Protein AF-A0A1F4CN15-F1 (afdb_monomer_lite)

Secondary structure (DSSP, 8-state):
-PPPP------GGGS-PPPHHHHHHHHHHHHHHHHHHHHHTTT------HHHHHS-S-S-THHHHHGGGS-HHHHHHHHHHHHHHHHHHHHHHHHHHHHHHHHHHHHHHHHHHHHHTT-HHHHHHHHHHHHHHHHHHHHHHHHHHHHHT-SS-S-HHHHHHHHHHHHHHHHH-BSB-HHHHTT-S-TTT--HHHHB----TTS---B--HHHHHHHHHTTSTTHHHHHHHHHHHHSTTHHHHHHSBPPPEEEE-TT--EEEE--B-SS--SS---HHHHHHHHHHHHHHHTHHHHHHHHHHTHHHHHHHHHHHHHHH-HHHHTTS-TTSBPTTSSSSBGGGTTTSPP---

Radius of gyration: 26.36 Å; chains: 1; bounding box: 84×47×79 Å

Sequence (350 aa):
MAPKSTNTSIRMGELATISCPAIAEIVDRLVADATREIDRDATWSHVSYAQAYLDPVTMRVRDYRNAKMLPRETQEWLALHALHQMGNTTTEFDQALAFALARVVEVGEGCSSEFRAGRPLSGVTLLRATVEHASVLVHLCRKLSAHLAITKPANSVAYVTKIEEILAVAVFGTRFNWPQNINSDDLATLERKEREYTKDENGLNLRAQVMDAIDSADAECPGFRAAYEILCEFAHPNIGATWLVNDVPVQHVDSMGIQWIARRLRSQSPDVAVPHAFGAAVRVVDSCLLRFRDWVEQYRGYRPRVLQAVQFAVRTTGRSALALLNPYDPCPCGSGAKAKFCCRAPKIEH

pLDDT: mean 79.19, std 17.28, range [33.72, 96.94]

Foldseek 3Di:
DDDDPDPPPPPPVPQDFDALLNLLVLLVVLLVLLVVVLVVPVVPPDPPPVVVPLVDPPLDCVCLVVVVPPPPVVNLVSLLVLLLVLLCLLVLLVVLSNQLSVQLNVLSVQLSVCSVVQNVLSNLLSLLSSLLSLLLLLLLLVQLVVLLVPPDDPALSVSSVSSVLSSLLSRVQDQFPCSQPVPPPDPPPDDPVNGGDDADPSHRPNHHDSVSSQVSLCVVQPCSVVLSVLSVCCNDPHVLVVQQQWDDWDWDQDPVRDIDTDTDGDPGGPSDGNDSSNVVSSVSSSVSSVCSSVSSVSSVVCSVSSLVSLLVNCLVSCPVSLVVDDQQDQRSSNPRHGSVVGSVPPPPPD

Structure (mmCIF, N/CA/C/O backbone):
data_AF-A0A1F4CN15-F1
#
_entry.id   AF-A0A1F4CN15-F1
#
loop_
_atom_site.group_PDB
_atom_site.id
_atom_site.type_symbol
_atom_site.label_atom_id
_atom_site.label_alt_id
_atom_site.label_comp_id
_atom_site.label_asym_id
_atom_site.label_entity_id
_atom_site.label_seq_id
_atom_site.pdbx_PDB_ins_code
_atom_site.Cartn_x
_atom_site.Cartn_y
_atom_site.Cartn_z
_atom_site.occupancy
_atom_site.B_iso_or_equiv
_atom_site.auth_seq_id
_atom_site.auth_comp_id
_atom_site.auth_asym_id
_atom_site.auth_atom_id
_atom_site.pdbx_PDB_model_num
ATOM 1 N N . MET A 1 1 ? 55.327 -4.788 0.468 1.00 41.22 1 MET A N 1
ATOM 2 C CA . MET A 1 1 ? 54.863 -4.706 -0.934 1.00 41.22 1 MET A CA 1
ATOM 3 C C . MET A 1 1 ? 53.454 -5.273 -0.988 1.00 41.22 1 MET A C 1
ATOM 5 O O . MET A 1 1 ? 53.298 -6.465 -0.769 1.00 41.22 1 MET A O 1
ATOM 9 N N . ALA A 1 2 ? 52.438 -4.424 -1.154 1.00 33.72 2 ALA A N 1
ATOM 10 C CA . ALA A 1 2 ? 51.049 -4.871 -1.269 1.00 33.72 2 ALA A CA 1
ATOM 11 C C . ALA A 1 2 ? 50.806 -5.463 -2.673 1.00 33.72 2 ALA A C 1
ATOM 13 O O . ALA A 1 2 ? 51.334 -4.910 -3.645 1.00 33.72 2 ALA A O 1
ATOM 14 N N . PRO A 1 3 ? 50.056 -6.570 -2.809 1.00 39.56 3 PRO A N 1
ATOM 15 C CA . PRO A 1 3 ? 49.790 -7.163 -4.111 1.00 39.56 3 PRO A CA 1
ATOM 16 C C . PRO A 1 3 ? 48.906 -6.219 -4.931 1.00 39.56 3 PRO A C 1
ATOM 18 O O . PRO A 1 3 ? 47.853 -5.772 -4.475 1.00 39.56 3 PRO A O 1
ATOM 21 N N . LYS A 1 4 ? 49.364 -5.896 -6.146 1.00 36.44 4 LYS A N 1
ATOM 22 C CA . LYS A 1 4 ? 48.581 -5.166 -7.147 1.00 36.44 4 LYS A CA 1
ATOM 23 C C . LYS A 1 4 ? 47.320 -5.976 -7.440 1.00 36.44 4 LYS A C 1
ATOM 25 O O . LYS A 1 4 ? 47.430 -7.130 -7.851 1.00 36.44 4 LYS A O 1
ATOM 30 N N . SER A 1 5 ? 46.151 -5.375 -7.223 1.00 36.16 5 SER A N 1
ATOM 31 C CA . SER A 1 5 ? 44.882 -5.967 -7.629 1.00 36.16 5 SER A CA 1
ATOM 32 C C . SER A 1 5 ? 44.924 -6.220 -9.134 1.00 36.16 5 SER A C 1
ATOM 34 O O . SER A 1 5 ? 45.141 -5.319 -9.947 1.00 36.16 5 SER A O 1
ATOM 36 N N . THR A 1 6 ? 44.785 -7.485 -9.509 1.00 33.78 6 THR A N 1
ATOM 37 C CA . THR A 1 6 ? 44.585 -7.886 -10.892 1.00 33.78 6 THR A CA 1
ATOM 38 C C . THR A 1 6 ? 43.230 -7.349 -11.320 1.00 33.78 6 THR A C 1
ATOM 40 O O . THR A 1 6 ? 42.176 -7.805 -10.876 1.00 33.78 6 THR A O 1
ATOM 43 N N . ASN A 1 7 ? 43.283 -6.313 -12.154 1.00 35.50 7 ASN A N 1
ATOM 44 C CA . ASN A 1 7 ? 42.134 -5.706 -12.794 1.00 35.50 7 ASN A CA 1
ATOM 45 C C . ASN A 1 7 ? 41.518 -6.765 -13.715 1.00 35.50 7 ASN A C 1
ATOM 47 O O . ASN A 1 7 ? 41.940 -6.956 -14.855 1.00 35.50 7 ASN A O 1
ATOM 51 N N . THR A 1 8 ? 40.588 -7.539 -13.165 1.00 35.31 8 THR A N 1
ATOM 52 C CA . THR A 1 8 ? 39.851 -8.546 -13.916 1.00 35.31 8 THR A CA 1
ATOM 53 C C . THR A 1 8 ? 38.849 -7.754 -14.734 1.00 35.31 8 THR A C 1
ATOM 55 O O . THR A 1 8 ? 37.820 -7.330 -14.214 1.00 35.31 8 THR A O 1
ATOM 58 N N . SER A 1 9 ? 39.188 -7.457 -15.991 1.00 33.88 9 SER A N 1
ATOM 59 C CA . SER A 1 9 ? 38.229 -6.890 -16.930 1.00 33.88 9 SER A CA 1
ATOM 60 C C . SER A 1 9 ? 37.126 -7.927 -17.106 1.00 33.88 9 SER A C 1
ATOM 62 O O . SER A 1 9 ? 37.267 -8.878 -17.878 1.00 33.88 9 SER A O 1
ATOM 64 N N . ILE A 1 10 ? 36.050 -7.786 -16.340 1.00 34.88 10 ILE A N 1
ATOM 65 C CA . ILE A 1 10 ? 34.823 -8.529 -16.580 1.00 34.88 10 ILE A CA 1
ATOM 66 C C . ILE A 1 10 ? 34.412 -8.142 -17.998 1.00 34.88 10 ILE A C 1
ATOM 68 O O . ILE A 1 10 ? 34.101 -6.981 -18.273 1.00 34.88 10 ILE A O 1
ATOM 72 N N . ARG A 1 11 ? 34.496 -9.096 -18.931 1.00 36.06 11 ARG A N 1
ATOM 73 C CA . ARG A 1 11 ? 33.957 -8.913 -20.276 1.00 36.06 11 ARG A CA 1
ATOM 74 C C . ARG A 1 11 ? 32.471 -8.618 -20.093 1.00 36.06 11 ARG A C 1
ATOM 76 O O . ARG A 1 11 ? 31.719 -9.502 -19.702 1.00 36.06 11 ARG A O 1
ATOM 83 N N . MET A 1 12 ? 32.040 -7.391 -20.395 1.00 39.81 12 MET A N 1
ATOM 84 C CA . MET A 1 12 ? 30.624 -6.990 -20.346 1.00 39.81 12 MET A CA 1
ATOM 85 C C . MET A 1 12 ? 29.705 -7.847 -21.247 1.00 39.81 12 MET A C 1
ATOM 87 O O . MET A 1 12 ? 28.496 -7.664 -21.222 1.00 39.81 12 MET A O 1
ATOM 91 N N . GLY A 1 13 ? 30.257 -8.779 -22.033 1.00 36.12 13 GLY A N 1
ATOM 92 C CA . GLY A 1 13 ? 29.531 -9.652 -22.955 1.00 36.12 13 GLY A CA 1
ATOM 93 C C . GLY A 1 13 ? 28.917 -10.925 -22.358 1.00 36.12 13 GLY A C 1
ATOM 94 O O . GLY A 1 13 ? 28.221 -11.614 -23.090 1.00 36.12 13 GLY A O 1
ATOM 95 N N . GLU A 1 14 ? 29.135 -11.253 -21.078 1.00 38.44 14 GLU A N 1
ATOM 96 C CA . GLU A 1 14 ? 28.601 -12.491 -20.459 1.00 38.44 14 GLU A CA 1
ATOM 97 C C . GLU A 1 14 ? 27.577 -12.244 -19.335 1.00 38.44 14 GLU A C 1
ATOM 99 O O . GLU A 1 14 ? 27.176 -13.167 -18.629 1.00 38.44 14 GLU A O 1
ATOM 104 N N . LEU A 1 15 ? 27.113 -11.003 -19.159 1.00 45.25 15 LEU A N 1
ATOM 105 C CA . LEU A 1 15 ? 26.075 -10.681 -18.179 1.00 45.25 15 LEU A CA 1
ATOM 106 C C . LEU A 1 15 ? 24.711 -10.637 -18.875 1.00 45.25 15 LEU A C 1
ATOM 108 O O . LEU A 1 15 ? 24.442 -9.742 -19.672 1.00 45.25 15 LEU A O 1
ATOM 112 N N . ALA A 1 16 ? 23.869 -11.630 -18.569 1.00 53.28 16 ALA A N 1
ATOM 113 C CA . ALA A 1 16 ? 22.569 -11.856 -19.192 1.00 53.28 16 ALA A CA 1
ATOM 114 C C . ALA A 1 16 ? 21.709 -10.580 -19.228 1.00 53.28 16 ALA A C 1
ATOM 116 O O . ALA A 1 16 ? 21.315 -10.029 -18.190 1.00 53.28 16 ALA A O 1
ATOM 117 N N . THR A 1 17 ? 21.426 -10.125 -20.446 1.00 65.38 17 THR A N 1
ATOM 118 C CA . THR A 1 17 ? 20.413 -9.118 -20.742 1.00 65.38 17 THR A CA 1
ATOM 119 C C . THR A 1 17 ? 19.046 -9.687 -20.371 1.00 65.38 17 THR A C 1
ATOM 121 O O . THR A 1 17 ? 18.755 -10.849 -20.651 1.00 65.38 17 THR A O 1
ATOM 124 N N . ILE A 1 18 ? 18.207 -8.894 -19.702 1.00 72.69 18 ILE A N 1
ATOM 125 C CA . ILE A 1 18 ? 16.817 -9.281 -19.447 1.00 72.69 18 ILE A CA 1
ATOM 126 C C . ILE A 1 18 ? 15.943 -8.713 -20.566 1.00 72.69 18 ILE A C 1
ATOM 128 O O . ILE A 1 18 ? 16.076 -7.542 -20.926 1.00 72.69 18 ILE A O 1
ATOM 132 N N . SER A 1 19 ? 15.098 -9.553 -21.158 1.00 81.50 19 SER A N 1
ATOM 133 C CA . SER A 1 19 ? 14.180 -9.143 -22.222 1.00 81.50 19 SER A CA 1
ATOM 134 C C . SER A 1 19 ? 12.901 -8.541 -21.631 1.00 81.50 19 SER A C 1
ATOM 136 O O . SER A 1 19 ? 12.523 -8.869 -20.507 1.00 81.50 19 SER A O 1
ATOM 138 N N . CYS A 1 20 ? 12.200 -7.690 -22.389 1.00 82.31 20 CYS A N 1
ATOM 139 C CA . CYS A 1 20 ? 10.901 -7.159 -21.957 1.00 82.31 20 CYS A CA 1
ATOM 140 C C . CYS A 1 20 ? 9.888 -8.266 -21.592 1.00 82.31 20 CYS A C 1
ATOM 142 O O . CYS A 1 20 ? 9.283 -8.162 -20.525 1.00 82.31 20 CYS A O 1
ATOM 144 N N . PRO A 1 21 ? 9.750 -9.359 -22.373 1.00 85.56 21 PRO A N 1
ATOM 145 C CA . PRO A 1 21 ? 8.906 -10.490 -21.987 1.00 85.56 21 PRO A CA 1
ATOM 146 C C . PRO A 1 21 ? 9.274 -11.112 -20.634 1.00 85.56 21 PRO A C 1
ATOM 148 O O . PRO A 1 21 ? 8.386 -11.368 -19.830 1.00 85.56 21 PRO A O 1
ATOM 151 N N . ALA A 1 22 ? 10.567 -11.279 -20.331 1.00 85.75 22 ALA A N 1
ATOM 152 C CA . ALA A 1 22 ? 10.995 -11.839 -19.046 1.00 85.75 22 ALA A CA 1
ATOM 153 C C . ALA A 1 22 ? 10.634 -10.927 -17.858 1.00 85.75 22 ALA A C 1
ATOM 155 O O . ALA A 1 22 ? 10.305 -11.411 -16.777 1.00 85.75 22 ALA A O 1
ATOM 156 N N . ILE A 1 23 ? 10.664 -9.604 -18.051 1.00 85.81 23 ILE A N 1
ATOM 157 C CA . ILE A 1 23 ? 10.206 -8.646 -17.032 1.00 85.81 23 ILE A CA 1
ATOM 158 C C . ILE A 1 23 ? 8.691 -8.754 -16.847 1.00 85.81 23 ILE A C 1
ATOM 160 O O . ILE A 1 23 ? 8.222 -8.782 -15.712 1.00 85.81 23 ILE A O 1
ATOM 164 N N . ALA A 1 24 ? 7.932 -8.846 -17.943 1.00 87.50 24 ALA A N 1
ATOM 165 C CA . ALA A 1 24 ? 6.485 -9.027 -17.880 1.00 87.50 24 ALA A CA 1
ATOM 166 C C . ALA A 1 24 ? 6.117 -10.288 -17.082 1.00 87.50 24 ALA A C 1
ATOM 168 O O . ALA A 1 24 ? 5.297 -10.205 -16.175 1.00 87.50 24 ALA A O 1
ATOM 169 N N . GLU A 1 25 ? 6.807 -11.410 -17.317 1.00 90.12 25 GLU A N 1
ATOM 170 C CA . GLU A 1 25 ? 6.598 -12.661 -16.574 1.00 90.12 25 GLU A CA 1
ATOM 171 C C . GLU A 1 25 ? 6.871 -12.532 -15.067 1.00 90.12 25 GLU A C 1
ATOM 173 O O . GLU A 1 25 ? 6.177 -13.150 -14.258 1.00 90.12 25 GLU A O 1
ATOM 178 N N . ILE A 1 26 ? 7.878 -11.746 -14.665 1.00 89.19 26 ILE A N 1
ATOM 179 C CA . ILE A 1 26 ? 8.139 -11.443 -13.247 1.00 89.19 26 ILE A CA 1
ATOM 180 C C . ILE A 1 26 ? 6.936 -10.721 -12.634 1.00 89.19 26 ILE A C 1
ATOM 182 O O . ILE A 1 26 ? 6.455 -11.100 -11.565 1.00 89.19 26 ILE A O 1
ATOM 186 N N . VAL A 1 27 ? 6.431 -9.702 -13.328 1.00 88.62 27 VAL A N 1
ATOM 187 C CA . VAL A 1 27 ? 5.303 -8.892 -12.860 1.00 88.62 27 VAL A CA 1
ATOM 188 C C . VAL A 1 27 ? 4.005 -9.703 -12.847 1.00 88.62 27 VAL A C 1
ATOM 190 O O . VAL A 1 27 ? 3.246 -9.610 -11.887 1.00 88.62 27 VAL A O 1
ATOM 193 N N . ASP A 1 28 ? 3.775 -10.562 -13.841 1.00 91.75 28 ASP A N 1
ATOM 194 C CA . ASP A 1 28 ? 2.601 -11.439 -13.897 1.00 91.75 28 ASP A CA 1
ATOM 195 C C . ASP A 1 28 ? 2.510 -12.369 -12.689 1.00 91.75 28 ASP A C 1
ATOM 197 O O . ASP A 1 28 ? 1.416 -12.611 -12.184 1.00 91.75 28 ASP A O 1
ATOM 201 N N . ARG A 1 29 ? 3.645 -12.897 -12.205 1.00 92.00 29 ARG A N 1
ATOM 202 C CA . ARG A 1 29 ? 3.655 -13.740 -11.001 1.00 92.00 29 ARG A CA 1
ATOM 203 C C . ARG A 1 29 ? 3.164 -12.967 -9.784 1.00 92.00 29 ARG A C 1
ATOM 205 O O . ARG A 1 29 ? 2.304 -13.474 -9.068 1.00 92.00 29 ARG A O 1
ATOM 212 N N . LEU A 1 30 ? 3.657 -11.741 -9.596 1.00 88.44 30 LEU A N 1
ATOM 213 C CA . LEU A 1 30 ? 3.217 -10.860 -8.515 1.00 88.44 30 LEU A CA 1
ATOM 214 C C . LEU A 1 30 ? 1.721 -10.545 -8.624 1.00 88.44 30 LEU A C 1
ATOM 216 O O . LEU A 1 30 ? 1.003 -10.648 -7.633 1.00 88.44 30 LEU A O 1
ATOM 220 N N . VAL A 1 31 ? 1.252 -10.172 -9.818 1.00 90.81 31 VAL A N 1
ATOM 221 C CA . VAL A 1 31 ? -0.165 -9.881 -10.079 1.00 90.81 31 VAL A CA 1
ATOM 222 C C . VAL A 1 31 ? -1.023 -11.107 -9.783 1.00 90.81 31 VAL A C 1
ATOM 224 O O . VAL A 1 31 ? -2.044 -10.990 -9.110 1.00 90.81 31 VAL A O 1
ATOM 227 N N . ALA A 1 32 ? -0.603 -12.290 -10.231 1.00 92.06 32 ALA A N 1
ATOM 228 C CA . ALA A 1 32 ? -1.320 -13.534 -9.988 1.00 92.06 32 ALA A CA 1
ATOM 229 C C . ALA A 1 32 ? -1.358 -13.894 -8.496 1.00 92.06 32 ALA A C 1
ATOM 231 O O . ALA A 1 32 ? -2.395 -14.341 -8.010 1.00 92.06 32 ALA A O 1
ATOM 232 N N . ASP A 1 33 ? -0.259 -13.694 -7.762 1.00 89.38 33 ASP A N 1
ATOM 233 C CA . ASP A 1 33 ? -0.232 -13.849 -6.305 1.00 89.38 33 ASP A CA 1
ATOM 234 C C . ASP A 1 33 ? -1.201 -12.871 -5.633 1.00 89.38 33 ASP A C 1
ATOM 236 O O . ASP A 1 33 ? -2.079 -13.303 -4.892 1.00 89.38 33 ASP A O 1
ATOM 240 N N . ALA A 1 34 ? -1.114 -11.575 -5.937 1.00 87.38 34 ALA A N 1
ATOM 241 C CA . ALA A 1 34 ? -1.989 -10.564 -5.350 1.00 87.38 34 ALA A CA 1
ATOM 242 C C . ALA A 1 34 ? -3.476 -10.807 -5.677 1.00 87.38 34 ALA A C 1
ATOM 244 O O . ALA A 1 34 ? -4.319 -10.702 -4.788 1.00 87.38 34 ALA A O 1
ATOM 245 N N . THR A 1 35 ? -3.793 -11.203 -6.912 1.00 90.75 35 THR A N 1
ATOM 246 C CA . THR A 1 35 ? -5.158 -11.543 -7.352 1.00 90.75 35 THR A CA 1
ATOM 247 C C . THR A 1 35 ? -5.701 -12.739 -6.579 1.00 90.75 35 THR A C 1
ATOM 249 O O . THR A 1 35 ? -6.793 -12.662 -6.022 1.00 90.75 35 THR A O 1
ATOM 252 N N . ARG A 1 36 ? -4.913 -13.818 -6.447 1.00 90.69 36 ARG A N 1
ATOM 253 C CA . ARG A 1 36 ? -5.299 -14.978 -5.628 1.00 90.69 36 ARG A CA 1
ATOM 254 C C . ARG A 1 36 ? -5.598 -14.586 -4.185 1.00 90.69 36 ARG A C 1
ATOM 256 O O . ARG A 1 36 ? -6.523 -15.132 -3.588 1.00 90.69 36 ARG A O 1
ATOM 263 N N . GLU A 1 37 ? -4.818 -13.668 -3.620 1.00 88.62 37 GLU A N 1
ATOM 264 C CA . GLU A 1 37 ? -5.032 -13.207 -2.249 1.00 88.62 37 GLU A CA 1
ATOM 265 C C . GLU A 1 37 ? -6.290 -12.341 -2.099 1.00 88.62 37 GLU A C 1
ATOM 267 O O . GLU A 1 37 ? -6.962 -12.450 -1.073 1.00 88.62 37 GLU A O 1
ATOM 272 N N . ILE A 1 38 ? -6.651 -11.548 -3.114 1.00 86.19 38 ILE A N 1
ATOM 273 C CA . ILE A 1 38 ? -7.929 -10.819 -3.167 1.00 86.19 38 ILE A CA 1
ATOM 274 C C . ILE A 1 38 ? -9.101 -11.807 -3.251 1.00 86.19 38 ILE A C 1
ATOM 276 O O . ILE A 1 38 ? -10.033 -11.716 -2.449 1.00 86.19 38 ILE A O 1
ATOM 280 N N . ASP A 1 39 ? -9.032 -12.774 -4.171 1.00 86.19 39 ASP A N 1
ATOM 281 C CA . ASP A 1 39 ? -10.095 -13.758 -4.420 1.00 86.19 39 ASP A CA 1
ATOM 282 C C . ASP A 1 39 ? -10.342 -14.677 -3.217 1.00 86.19 39 ASP A C 1
ATOM 284 O O . ASP A 1 39 ? -11.481 -15.054 -2.928 1.00 86.19 39 ASP A O 1
ATOM 288 N N . ARG A 1 40 ? -9.280 -15.025 -2.476 1.00 83.06 40 ARG A N 1
ATOM 289 C CA . ARG A 1 40 ? -9.369 -15.820 -1.241 1.00 83.06 40 ARG A CA 1
ATOM 290 C C . ARG A 1 40 ? -10.276 -15.167 -0.196 1.00 83.06 40 ARG A C 1
ATOM 292 O O . ARG A 1 40 ? -10.947 -15.878 0.549 1.00 83.06 40 ARG A O 1
ATOM 299 N N . ASP A 1 41 ? -10.319 -13.841 -0.175 1.00 71.56 41 ASP A N 1
ATOM 300 C CA . ASP A 1 41 ? -11.083 -13.046 0.780 1.00 71.56 41 ASP A CA 1
ATOM 301 C C . ASP A 1 41 ? -12.351 -12.452 0.130 1.00 71.56 41 ASP A C 1
ATOM 303 O O . ASP A 1 41 ? -12.745 -11.336 0.459 1.00 71.56 41 ASP A O 1
ATOM 307 N N . ALA A 1 42 ? -13.040 -13.201 -0.752 1.00 52.97 42 ALA A N 1
ATOM 308 C CA . ALA A 1 42 ? -14.268 -12.823 -1.492 1.00 52.97 42 ALA A CA 1
ATOM 309 C C . ALA A 1 42 ? -15.425 -12.192 -0.666 1.00 52.97 42 ALA A C 1
ATOM 311 O O . ALA A 1 42 ? -16.455 -11.796 -1.209 1.00 52.97 42 ALA A O 1
ATOM 312 N N . THR A 1 43 ? -15.265 -12.067 0.649 1.00 54.50 43 THR A N 1
ATOM 313 C CA . THR A 1 43 ? -16.086 -11.280 1.572 1.00 54.50 43 THR A CA 1
ATOM 314 C C . THR A 1 43 ? -15.835 -9.764 1.545 1.00 54.50 43 THR A C 1
ATOM 316 O O . THR A 1 43 ? -16.441 -9.062 2.354 1.00 54.50 43 THR A O 1
ATOM 319 N N . TRP A 1 44 ? -15.021 -9.210 0.633 1.00 53.91 44 TRP A N 1
ATOM 320 C CA . TRP A 1 44 ? -14.899 -7.751 0.414 1.00 53.91 44 TRP A CA 1
ATOM 321 C C . TRP A 1 44 ? -16.178 -7.107 -0.166 1.00 53.91 44 TRP A C 1
ATOM 323 O O . TRP A 1 44 ? -16.125 -6.184 -0.976 1.00 53.91 44 TRP A O 1
ATOM 333 N N . SER A 1 45 ? -17.367 -7.572 0.213 1.00 41.97 45 SER A N 1
ATOM 334 C CA . SER A 1 45 ? -18.618 -6.902 -0.110 1.00 41.97 45 SER A CA 1
ATOM 335 C C . SER A 1 45 ? -18.710 -5.611 0.708 1.00 41.97 45 SER A C 1
ATOM 337 O O . SER A 1 45 ? -19.080 -5.638 1.880 1.00 41.97 45 SER A O 1
ATOM 339 N N . HIS A 1 46 ? -18.311 -4.503 0.078 1.00 42.62 46 HIS A N 1
ATOM 340 C CA . HIS A 1 46 ? -18.664 -3.114 0.378 1.00 42.62 46 HIS A CA 1
ATOM 341 C C . HIS A 1 46 ? -19.131 -2.820 1.812 1.00 42.62 46 HIS A C 1
ATOM 343 O O . HIS A 1 46 ? -20.325 -2.796 2.104 1.00 42.62 46 HIS A O 1
ATOM 349 N N . VAL A 1 47 ? -18.198 -2.410 2.668 1.00 41.06 47 VAL A N 1
ATOM 350 C CA . VAL A 1 47 ? -18.527 -1.450 3.726 1.00 41.06 47 VAL A CA 1
ATOM 351 C C . VAL A 1 47 ? -17.853 -0.135 3.353 1.00 41.06 47 VAL A C 1
ATOM 353 O O . VAL A 1 47 ? -16.719 0.150 3.735 1.00 41.06 47 VAL A O 1
ATOM 356 N N . SER A 1 48 ? -18.545 0.636 2.511 1.00 37.31 48 SER A N 1
ATOM 357 C CA . SER A 1 48 ? -18.182 2.011 2.166 1.00 37.31 48 SER A CA 1
ATOM 358 C C . SER A 1 48 ? -18.284 2.889 3.418 1.00 37.31 48 SER A C 1
ATOM 360 O O . SER A 1 48 ? -19.319 3.485 3.689 1.00 37.31 48 SER A O 1
ATOM 362 N N . TYR A 1 49 ? -17.205 2.952 4.200 1.00 40.91 49 TYR A N 1
ATOM 363 C CA . TYR A 1 49 ? -16.969 4.033 5.165 1.00 40.91 49 TYR A CA 1
ATOM 364 C C . TYR A 1 49 ? -16.027 5.106 4.602 1.00 40.91 49 TYR A C 1
ATOM 366 O O . TYR A 1 49 ? -15.803 6.121 5.252 1.00 40.91 49 TYR A O 1
ATOM 374 N N . ALA A 1 50 ? -15.528 4.946 3.369 1.00 36.06 50 ALA A N 1
ATOM 375 C CA . ALA A 1 50 ? -14.706 5.957 2.701 1.00 36.06 50 ALA A CA 1
ATOM 376 C C . ALA A 1 50 ? -15.434 7.312 2.564 1.00 36.06 50 ALA A C 1
ATOM 378 O O . ALA A 1 50 ? -14.800 8.360 2.635 1.00 36.06 50 ALA A O 1
ATOM 379 N N . GLN A 1 51 ? -16.769 7.311 2.473 1.00 36.62 51 GLN A N 1
ATOM 380 C CA . GLN A 1 51 ? -17.568 8.542 2.492 1.00 36.62 51 GLN A CA 1
ATOM 381 C C . GLN A 1 51 ? -17.582 9.243 3.862 1.00 36.62 51 GLN A C 1
ATOM 383 O O . GLN A 1 51 ? -17.672 10.463 3.906 1.00 36.62 51 GLN A O 1
ATOM 388 N N . ALA A 1 52 ? -17.397 8.512 4.967 1.00 37.28 52 ALA A N 1
ATOM 389 C CA . ALA A 1 52 ? -17.290 9.097 6.306 1.00 37.28 52 ALA A CA 1
ATOM 390 C C . ALA A 1 52 ? -15.903 9.704 6.599 1.00 37.28 52 ALA A C 1
ATOM 392 O O . ALA A 1 52 ? -15.760 10.447 7.562 1.00 37.28 52 ALA A O 1
ATOM 393 N N . TYR A 1 53 ? -14.886 9.407 5.779 1.00 39.19 53 TYR A N 1
ATOM 394 C CA . TYR A 1 53 ? -13.552 10.016 5.888 1.00 39.19 53 TYR A CA 1
ATOM 395 C C . TYR A 1 53 ? -13.414 11.333 5.111 1.00 39.19 53 TYR A C 1
ATOM 397 O O . TYR A 1 53 ? -12.512 12.117 5.410 1.00 39.19 53 TYR A O 1
ATOM 405 N N . LEU A 1 54 ? -14.277 11.562 4.114 1.00 37.97 54 LEU A N 1
ATOM 406 C CA . LEU A 1 54 ? -14.331 12.810 3.341 1.00 37.97 54 LEU A CA 1
ATOM 407 C C . LEU A 1 54 ? -15.326 13.828 3.915 1.00 37.97 54 LEU A C 1
ATOM 409 O O . LEU A 1 54 ? -15.231 15.006 3.582 1.00 37.97 54 LEU A O 1
ATOM 413 N N . ASP A 1 55 ? -16.221 13.402 4.806 1.00 35.62 55 ASP A N 1
ATOM 414 C CA . ASP A 1 55 ? -16.878 14.306 5.750 1.00 35.62 55 ASP A CA 1
ATOM 415 C C . ASP A 1 55 ? -15.842 14.633 6.844 1.00 35.62 55 ASP A C 1
ATOM 417 O O . ASP A 1 55 ? -15.165 13.720 7.336 1.00 35.62 55 ASP A O 1
ATOM 421 N N . PRO A 1 56 ? -15.597 15.906 7.195 1.00 37.97 56 PRO A N 1
ATOM 422 C CA . PRO A 1 56 ? -14.506 16.234 8.089 1.00 37.97 56 PRO A CA 1
ATOM 423 C C . PRO A 1 56 ? -14.759 15.547 9.434 1.00 37.97 56 PRO A C 1
ATOM 425 O O . PRO A 1 56 ? -15.729 15.831 10.118 1.00 37.97 56 PRO A O 1
ATOM 428 N N . VAL A 1 57 ? -13.907 14.595 9.815 1.00 40.12 57 VAL A N 1
ATOM 429 C CA . VAL A 1 57 ? -12.790 14.778 10.763 1.00 40.12 57 VAL A CA 1
ATOM 430 C C . VAL A 1 57 ? -13.016 15.648 12.027 1.00 40.12 57 VAL A C 1
ATOM 432 O O . VAL A 1 57 ? -12.104 15.731 12.849 1.00 40.12 57 VAL A O 1
ATOM 435 N N . THR A 1 58 ? -14.185 16.229 12.293 1.00 42.03 58 THR A N 1
ATOM 436 C CA . THR A 1 58 ? -14.407 17.147 13.423 1.00 42.03 58 THR A CA 1
ATOM 437 C C . THR A 1 58 ? -15.048 16.527 14.657 1.00 42.03 58 THR A C 1
ATOM 439 O O . THR A 1 58 ? -14.851 17.081 15.731 1.00 42.03 58 THR A O 1
ATOM 442 N N . MET A 1 59 ? -15.676 15.348 14.605 1.00 38.47 59 MET A N 1
ATOM 443 C CA . MET A 1 59 ? -16.087 14.652 15.841 1.00 38.47 59 MET A CA 1
ATOM 444 C C . MET A 1 59 ? -15.020 13.656 16.299 1.00 38.47 59 MET A C 1
ATOM 446 O O . MET A 1 59 ? -15.241 12.453 16.418 1.00 38.47 59 MET A O 1
ATOM 450 N N . ARG A 1 60 ? -13.803 14.158 16.523 1.00 48.78 60 ARG A N 1
ATOM 451 C CA . ARG A 1 60 ? -12.736 13.364 17.141 1.00 48.78 60 ARG A CA 1
ATOM 452 C C . ARG A 1 60 ? -12.935 13.298 18.645 1.00 48.78 60 ARG A C 1
ATOM 454 O O . ARG A 1 60 ? -13.366 14.255 19.277 1.00 48.78 60 ARG A O 1
ATOM 461 N N . VAL A 1 61 ? -12.419 12.219 19.225 1.00 42.97 61 VAL A N 1
ATOM 462 C CA . VAL A 1 61 ? -12.172 11.927 20.652 1.00 42.97 61 VAL A CA 1
ATOM 463 C C . VAL A 1 61 ? -11.635 13.112 21.499 1.00 42.97 61 VAL A C 1
ATOM 465 O O . VAL A 1 61 ? -11.657 13.047 22.728 1.00 42.97 61 VAL A O 1
ATOM 468 N N . ARG A 1 62 ? -11.196 14.235 20.906 1.00 41.19 62 ARG A N 1
ATOM 469 C CA . ARG A 1 62 ? -10.906 15.487 21.634 1.00 41.19 62 ARG A CA 1
ATOM 470 C C . ARG A 1 62 ? -12.164 16.090 22.262 1.00 41.19 62 ARG A C 1
ATOM 472 O O . ARG A 1 62 ? -12.072 16.567 23.396 1.00 41.19 62 ARG A O 1
ATOM 479 N N . ASP A 1 63 ? -13.322 15.933 21.619 1.00 46.25 63 ASP A N 1
ATOM 480 C CA . ASP A 1 63 ? -14.597 16.219 22.265 1.00 46.25 63 ASP A CA 1
ATOM 481 C C . ASP A 1 63 ? -14.755 15.373 23.511 1.00 46.25 63 ASP A C 1
ATOM 483 O O . ASP A 1 63 ? -15.259 15.895 24.470 1.00 46.25 63 ASP A O 1
ATOM 487 N N . TYR A 1 64 ? -14.210 14.161 23.622 1.00 43.91 64 TYR A N 1
ATOM 488 C CA . TYR A 1 64 ? -14.285 13.394 24.870 1.00 43.91 64 TYR A CA 1
ATOM 489 C C . TYR A 1 64 ? -13.465 13.997 26.030 1.00 43.91 64 TYR A C 1
ATOM 491 O O . TYR A 1 64 ? -13.853 13.901 27.195 1.00 43.91 64 TYR A O 1
ATOM 499 N N . ARG A 1 65 ? -12.326 14.646 25.740 1.00 44.44 65 ARG A N 1
ATOM 500 C CA . ARG A 1 65 ? -11.519 15.340 26.767 1.00 44.44 65 ARG A CA 1
ATOM 501 C C . ARG A 1 65 ? -12.161 16.655 27.216 1.00 44.44 65 ARG A C 1
ATOM 503 O O . ARG A 1 65 ? -12.080 16.969 28.402 1.00 44.44 65 ARG A O 1
ATOM 510 N N . ASN A 1 66 ? -12.829 17.363 26.305 1.00 48.06 66 ASN A N 1
ATOM 511 C CA . ASN A 1 66 ? -13.585 18.588 26.596 1.00 48.06 66 ASN A CA 1
ATOM 512 C C . ASN A 1 66 ? -15.067 18.317 26.946 1.00 48.06 66 ASN A C 1
ATOM 514 O O . ASN A 1 66 ? -15.754 19.193 27.468 1.00 48.06 66 ASN A O 1
ATOM 518 N N . ALA A 1 67 ? -15.541 17.083 26.744 1.00 52.31 67 ALA A N 1
ATOM 519 C CA . ALA A 1 67 ? -16.936 16.654 26.880 1.00 52.31 67 ALA A CA 1
ATOM 520 C C . ALA A 1 67 ? -17.417 16.768 28.303 1.00 52.31 67 ALA A C 1
ATOM 522 O O . ALA A 1 67 ? -18.613 16.875 28.510 1.00 52.31 67 ALA A O 1
ATOM 523 N N . LYS A 1 68 ? -16.513 16.794 29.285 1.00 56.88 68 LYS A N 1
ATOM 524 C CA . LYS A 1 68 ? -16.889 16.982 30.686 1.00 56.88 68 LYS A CA 1
ATOM 525 C C . LYS A 1 68 ? -17.732 18.243 30.913 1.00 56.88 68 LYS A C 1
ATOM 527 O O . LYS A 1 68 ? -18.448 18.285 31.906 1.00 56.88 68 LYS A O 1
ATOM 532 N N . MET A 1 69 ? -17.655 19.235 30.016 1.00 58.09 69 MET A N 1
ATOM 533 C CA . MET A 1 69 ? -18.477 20.452 30.056 1.00 58.09 69 MET A CA 1
ATOM 534 C C . MET A 1 69 ? -19.751 20.390 29.194 1.00 58.09 69 MET A C 1
ATOM 536 O O . MET A 1 69 ? -20.555 21.315 29.237 1.00 58.09 69 MET A O 1
ATOM 540 N N . LEU A 1 70 ? -19.955 19.321 28.422 1.00 70.81 70 LEU A N 1
ATOM 541 C CA . LEU A 1 70 ? -21.147 19.107 27.599 1.00 70.81 70 LEU A CA 1
ATOM 542 C C . LEU A 1 70 ? -22.266 18.426 28.404 1.00 70.81 70 LEU A C 1
ATOM 544 O O . LEU A 1 70 ? -21.982 17.751 29.399 1.00 70.81 70 LEU A O 1
ATOM 548 N N . PRO A 1 71 ? -23.536 18.540 27.974 1.00 80.81 71 PRO A N 1
ATOM 549 C CA . PRO A 1 71 ? -24.637 17.780 28.556 1.00 80.81 71 PRO A CA 1
ATOM 550 C C . PRO A 1 71 ? -24.346 16.278 28.558 1.00 80.81 71 PRO A C 1
ATOM 552 O O . PRO A 1 71 ? -23.766 15.749 27.610 1.00 80.81 71 PRO A O 1
ATOM 555 N N . ARG A 1 72 ? -24.772 15.579 29.615 1.00 78.00 72 ARG A N 1
ATOM 556 C CA . ARG A 1 72 ? -24.497 14.147 29.819 1.00 78.00 72 ARG A CA 1
ATOM 557 C C . ARG A 1 72 ? -24.869 13.284 28.607 1.00 78.00 72 ARG A C 1
ATOM 559 O O . ARG A 1 72 ? -24.077 12.433 28.222 1.00 78.00 72 ARG A O 1
ATOM 566 N N . GLU A 1 73 ? -26.017 13.544 27.990 1.00 74.44 73 GLU A N 1
ATOM 567 C CA . GLU A 1 73 ? -26.482 12.838 26.786 1.00 74.44 73 GLU A CA 1
ATOM 568 C C . GLU A 1 73 ? -25.502 12.993 25.613 1.00 74.44 73 GLU A C 1
ATOM 570 O O . GLU A 1 73 ? -25.188 12.026 24.922 1.00 74.44 73 GLU A O 1
ATOM 575 N N . THR A 1 74 ? -24.938 14.190 25.428 1.00 75.50 74 THR A N 1
ATOM 576 C CA . THR A 1 74 ? -23.911 14.451 24.413 1.00 75.50 74 THR A CA 1
ATOM 577 C C . THR A 1 74 ? -22.619 13.699 24.725 1.00 75.50 74 THR A C 1
ATOM 579 O O . THR A 1 74 ? -22.015 13.126 23.821 1.00 75.50 74 THR A O 1
ATOM 582 N N . GLN A 1 75 ? -22.202 13.642 25.996 1.00 72.62 75 GLN A N 1
ATOM 583 C CA . GLN A 1 75 ? -21.022 12.865 26.407 1.00 72.62 75 GLN A CA 1
ATOM 584 C C . GLN A 1 75 ? -21.208 11.370 26.124 1.00 72.62 75 GLN A C 1
ATOM 586 O O . GLN A 1 75 ? -20.297 10.702 25.639 1.00 72.62 75 GLN A O 1
ATOM 591 N N . GLU A 1 76 ? -22.397 10.856 26.427 1.00 75.81 76 GLU A N 1
ATOM 592 C CA . GLU A 1 76 ? -22.809 9.470 26.227 1.00 75.81 76 GLU A CA 1
ATOM 593 C C . GLU A 1 76 ? -22.847 9.097 24.734 1.00 75.81 76 GLU A C 1
ATOM 595 O O . GLU A 1 76 ? -22.310 8.057 24.342 1.00 75.81 76 GLU A O 1
ATOM 600 N N . TRP A 1 77 ? -23.373 9.983 23.885 1.00 74.81 77 TRP A N 1
ATOM 601 C CA . TRP A 1 77 ? -23.370 9.813 22.431 1.00 74.81 77 TRP A CA 1
ATOM 602 C C . TRP A 1 77 ? -21.953 9.852 21.836 1.00 74.81 77 TRP A C 1
ATOM 604 O O . TRP A 1 77 ? -21.581 8.976 21.055 1.00 74.81 77 TRP A O 1
ATOM 614 N N . LEU A 1 78 ? -21.119 10.806 22.266 1.00 74.88 78 LEU A N 1
ATOM 615 C CA . LEU A 1 78 ? -19.708 10.898 21.871 1.00 74.88 78 LEU A CA 1
ATOM 616 C C . LEU A 1 78 ? -18.913 9.650 22.271 1.00 74.88 78 LEU A C 1
ATOM 618 O O . LEU A 1 78 ? -18.091 9.156 21.498 1.00 74.88 78 LEU A O 1
ATOM 622 N N . ALA A 1 79 ? -19.170 9.122 23.472 1.00 75.62 79 ALA A N 1
ATOM 623 C CA . ALA A 1 79 ? -18.566 7.883 23.944 1.00 75.62 79 ALA A CA 1
ATOM 624 C C . ALA A 1 79 ? -18.912 6.719 23.013 1.00 75.62 79 ALA A C 1
ATOM 626 O O . ALA A 1 79 ? -18.036 5.951 22.620 1.00 75.62 79 ALA A O 1
ATOM 627 N N . LEU A 1 80 ? -20.193 6.599 22.658 1.00 76.62 80 LEU A N 1
ATOM 628 C CA . LEU A 1 80 ? -20.684 5.545 21.785 1.00 76.62 80 LEU A CA 1
ATOM 629 C C . LEU A 1 80 ? -20.057 5.641 20.391 1.00 76.62 80 LEU A C 1
ATOM 631 O O . LEU A 1 80 ? -19.577 4.637 19.866 1.00 76.62 80 LEU A O 1
ATOM 635 N N . HIS A 1 81 ? -19.986 6.849 19.830 1.00 79.06 81 HIS A N 1
ATOM 636 C CA . HIS A 1 81 ? -19.355 7.087 18.537 1.00 79.06 81 HIS A CA 1
ATOM 637 C C . HIS A 1 81 ? -17.871 6.691 18.541 1.00 79.06 81 HIS A C 1
ATOM 639 O O . HIS A 1 81 ? -17.425 5.967 17.653 1.00 79.06 81 HIS A O 1
ATOM 645 N N . ALA A 1 82 ? -17.125 7.061 19.587 1.00 77.25 82 ALA A N 1
ATOM 646 C CA . ALA A 1 82 ? -15.725 6.668 19.742 1.00 77.25 82 ALA A CA 1
ATOM 647 C C . ALA A 1 82 ? -15.540 5.140 19.837 1.00 77.25 82 ALA A C 1
ATOM 649 O O . ALA A 1 82 ? -14.557 4.607 19.325 1.00 77.25 82 ALA A O 1
ATOM 650 N N . LEU A 1 83 ? -16.477 4.412 20.462 1.00 79.81 83 LEU A N 1
ATOM 651 C CA . LEU A 1 83 ? -16.441 2.943 20.485 1.00 79.81 83 LEU A CA 1
ATOM 652 C C . LEU A 1 83 ? -16.642 2.341 19.097 1.00 79.81 83 LEU A C 1
ATOM 654 O O . LEU A 1 83 ? -15.926 1.406 18.750 1.00 79.81 83 LEU A O 1
ATOM 658 N N . HIS A 1 84 ? -17.586 2.865 18.315 1.00 79.50 84 HIS A N 1
ATOM 659 C CA . HIS A 1 84 ? -17.794 2.410 16.941 1.00 79.50 84 HIS A CA 1
ATOM 660 C C . HIS A 1 84 ? -16.582 2.702 16.053 1.00 79.50 84 HIS A C 1
ATOM 662 O O . HIS A 1 84 ? -16.172 1.818 15.306 1.00 79.50 84 HIS A O 1
ATOM 668 N N . GLN A 1 85 ? -15.964 3.880 16.188 1.00 80.06 85 GLN A N 1
ATOM 669 C CA . GLN A 1 85 ? -14.723 4.207 15.478 1.00 80.06 85 GLN A CA 1
ATOM 670 C C . GLN A 1 85 ? -13.599 3.215 15.813 1.00 80.06 85 GLN A C 1
ATOM 672 O O . GLN A 1 85 ? -13.045 2.607 14.905 1.00 80.06 85 GLN A O 1
ATOM 677 N N . MET A 1 86 ? -13.356 2.929 17.098 1.00 82.94 86 MET A N 1
ATOM 678 C CA . MET A 1 86 ? -12.368 1.911 17.491 1.00 82.94 86 MET A CA 1
ATOM 679 C C . MET A 1 86 ? -12.712 0.513 16.950 1.00 82.94 86 MET A C 1
ATOM 681 O O . MET A 1 86 ? -11.827 -0.280 16.642 1.00 82.94 86 MET A O 1
ATOM 685 N N . GLY A 1 87 ? -13.998 0.176 16.833 1.00 82.38 87 GLY A N 1
ATOM 686 C CA . GLY A 1 87 ? -14.443 -1.062 16.193 1.00 82.38 87 GLY A CA 1
ATOM 687 C C . GLY A 1 87 ? -14.041 -1.165 14.729 1.00 82.38 87 GLY A C 1
ATOM 688 O O . GLY A 1 87 ? -13.632 -2.238 14.269 1.00 82.38 87 GLY A O 1
ATOM 689 N N . ASN A 1 88 ? -14.112 -0.038 14.021 1.00 84.94 88 ASN A N 1
ATOM 690 C CA . ASN A 1 88 ? -13.782 0.056 12.608 1.00 84.94 88 ASN A CA 1
ATOM 691 C C . ASN A 1 88 ? -12.296 -0.158 12.333 1.00 84.94 88 ASN A C 1
ATOM 693 O O . ASN A 1 88 ? -11.986 -0.621 11.244 1.00 84.94 88 ASN A O 1
ATOM 697 N N . THR A 1 89 ? -11.395 0.026 13.307 1.00 88.75 89 THR A N 1
ATOM 698 C CA . THR A 1 89 ? -9.958 -0.258 13.130 1.00 88.75 89 THR A CA 1
ATOM 699 C C . THR A 1 89 ? -9.698 -1.676 12.600 1.00 88.75 89 THR A C 1
ATOM 701 O O . THR A 1 89 ? -8.763 -1.899 11.837 1.00 88.75 89 THR A O 1
ATOM 704 N N . THR A 1 90 ? -10.514 -2.665 12.989 1.00 87.38 90 THR A N 1
ATOM 705 C CA . THR A 1 90 ? -10.375 -4.041 12.468 1.00 87.38 90 THR A CA 1
ATOM 706 C C . THR A 1 90 ? -10.795 -4.165 11.006 1.00 87.38 90 THR A C 1
ATOM 708 O O . THR A 1 90 ? -10.146 -4.869 10.240 1.00 87.38 90 THR A O 1
ATOM 711 N N . THR A 1 91 ? -11.835 -3.440 10.605 1.00 84.94 91 THR A N 1
ATOM 712 C CA . THR A 1 91 ? -12.267 -3.340 9.210 1.00 84.94 91 THR A CA 1
ATOM 713 C C . THR A 1 91 ? -11.252 -2.556 8.380 1.00 84.94 91 THR A C 1
ATOM 715 O O . THR A 1 91 ? -10.917 -2.979 7.283 1.00 84.94 91 THR A O 1
ATOM 718 N N . GLU A 1 92 ? -10.725 -1.447 8.902 1.00 86.94 92 GLU A N 1
ATOM 719 C CA . GLU A 1 92 ? -9.666 -0.645 8.275 1.00 86.94 92 GLU A CA 1
ATOM 720 C C . 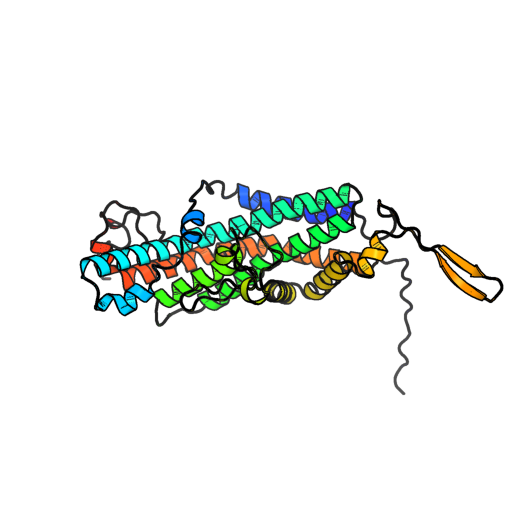GLU A 1 92 ? -8.392 -1.459 8.068 1.00 86.94 92 GLU A C 1
ATOM 722 O O . GLU A 1 92 ? -7.716 -1.303 7.055 1.00 86.94 92 GLU A O 1
ATOM 727 N N . PHE A 1 93 ? -8.072 -2.344 9.014 1.00 91.94 93 PHE A N 1
ATOM 728 C CA . PHE A 1 93 ? -6.962 -3.278 8.894 1.00 91.94 93 PHE A CA 1
ATOM 729 C C . PHE A 1 93 ? -7.151 -4.197 7.687 1.00 91.94 93 PHE A C 1
ATOM 731 O O . PHE A 1 93 ? -6.279 -4.284 6.826 1.00 91.94 93 PHE A O 1
ATOM 738 N N . ASP A 1 94 ? -8.314 -4.836 7.585 1.00 89.44 94 ASP A N 1
ATOM 739 C CA . ASP A 1 94 ? -8.615 -5.695 6.446 1.00 89.44 94 ASP A CA 1
ATOM 740 C C . ASP A 1 94 ? -8.575 -4.841 5.146 1.00 89.44 94 ASP A C 1
ATOM 742 O O . ASP A 1 94 ? -7.833 -5.145 4.210 1.00 89.44 94 ASP A O 1
ATOM 746 N N . GLN A 1 95 ? -9.257 -3.691 5.112 1.00 86.50 95 GLN A N 1
ATOM 747 C CA . GLN A 1 95 ? -9.283 -2.790 3.950 1.00 86.50 95 GLN A CA 1
ATOM 748 C C . GLN A 1 95 ? -7.891 -2.335 3.503 1.00 86.50 95 GLN A C 1
ATOM 750 O O . GLN A 1 95 ? -7.646 -2.230 2.302 1.00 86.50 95 GLN A O 1
ATOM 755 N N . ALA A 1 96 ? -6.972 -2.078 4.435 1.00 90.50 96 ALA A N 1
ATOM 756 C CA . ALA A 1 96 ? -5.622 -1.652 4.099 1.00 90.50 96 ALA A CA 1
ATOM 757 C C . ALA A 1 96 ? -4.865 -2.703 3.284 1.00 90.50 96 ALA A C 1
ATOM 759 O O . ALA A 1 96 ? -4.178 -2.346 2.323 1.00 90.50 96 ALA A O 1
ATOM 760 N N . LEU A 1 97 ? -5.038 -3.988 3.610 1.00 92.12 97 LEU A N 1
ATOM 761 C CA . LEU A 1 97 ? -4.493 -5.073 2.801 1.00 92.12 97 LEU A CA 1
ATOM 762 C C . LEU A 1 97 ? -5.156 -5.120 1.422 1.00 92.12 97 LEU A C 1
ATOM 764 O O . LEU A 1 97 ? -4.450 -5.164 0.418 1.00 92.12 97 LEU A O 1
ATOM 768 N N . ALA A 1 98 ? -6.489 -5.060 1.365 1.00 89.81 98 ALA A N 1
ATOM 769 C CA . ALA A 1 98 ? -7.232 -5.087 0.103 1.00 89.81 98 ALA A CA 1
ATOM 770 C C . ALA A 1 98 ? -6.786 -3.966 -0.849 1.00 89.81 98 ALA A C 1
ATOM 772 O O . ALA A 1 98 ? -6.496 -4.222 -2.015 1.00 89.81 98 ALA A O 1
ATOM 773 N N . PHE A 1 99 ? -6.661 -2.734 -0.347 1.00 89.00 99 PHE A N 1
ATOM 774 C CA . PHE A 1 99 ? -6.174 -1.602 -1.135 1.00 89.00 99 PHE A CA 1
ATOM 775 C C . PHE A 1 99 ? -4.727 -1.786 -1.597 1.00 89.00 99 PHE A C 1
ATOM 777 O O . PHE A 1 99 ? -4.408 -1.436 -2.734 1.00 89.00 99 PHE A O 1
ATOM 784 N N . ALA A 1 100 ? -3.849 -2.319 -0.743 1.00 90.31 100 ALA A N 1
ATOM 785 C CA . ALA A 1 100 ? -2.466 -2.592 -1.123 1.00 90.31 100 ALA A CA 1
ATOM 786 C C . ALA A 1 100 ? -2.391 -3.636 -2.251 1.00 90.31 100 ALA A C 1
ATOM 788 O O . ALA A 1 100 ? -1.694 -3.413 -3.239 1.00 90.31 100 ALA A O 1
ATOM 789 N N . LEU A 1 101 ? -3.152 -4.729 -2.137 1.00 91.75 101 LEU A N 1
ATOM 790 C CA . LEU A 1 101 ? -3.222 -5.780 -3.152 1.00 91.75 101 LEU A CA 1
ATOM 791 C C . LEU A 1 101 ? -3.816 -5.260 -4.466 1.00 91.75 101 LEU A C 1
ATOM 793 O O . LEU A 1 101 ? -3.216 -5.458 -5.518 1.00 91.75 101 LEU A O 1
ATOM 797 N N . ALA A 1 102 ? -4.944 -4.548 -4.411 1.00 91.44 102 ALA A N 1
ATOM 798 C CA . ALA A 1 102 ? -5.618 -4.025 -5.599 1.00 91.44 102 ALA A CA 1
ATOM 799 C C . ALA A 1 102 ? -4.718 -3.076 -6.404 1.00 91.44 102 ALA A C 1
ATOM 801 O O . ALA A 1 102 ? -4.630 -3.201 -7.621 1.00 91.44 102 ALA A O 1
ATOM 802 N N . ARG A 1 103 ? -3.978 -2.183 -5.729 1.00 90.69 103 ARG A N 1
ATOM 803 C CA . ARG A 1 103 ? -3.013 -1.288 -6.393 1.00 90.69 103 ARG A CA 1
ATOM 804 C C . ARG A 1 103 ? -1.871 -2.055 -7.058 1.00 90.69 103 ARG A C 1
ATOM 806 O O . ARG A 1 103 ? -1.445 -1.680 -8.145 1.00 90.69 103 ARG A O 1
ATOM 813 N N . VAL A 1 104 ? -1.371 -3.113 -6.416 1.00 92.25 104 VAL A N 1
ATOM 814 C CA . VAL A 1 104 ? -0.335 -3.978 -7.003 1.00 92.25 104 VAL A CA 1
ATOM 815 C C . VAL A 1 104 ? -0.862 -4.695 -8.247 1.00 92.25 104 VAL A C 1
ATOM 817 O O . VAL A 1 104 ? -0.147 -4.741 -9.245 1.00 92.25 104 VAL A O 1
ATOM 820 N N . VAL A 1 105 ? -2.098 -5.205 -8.214 1.00 92.62 105 VAL A N 1
ATOM 821 C CA . VAL A 1 105 ? -2.747 -5.833 -9.376 1.00 92.62 105 VAL A CA 1
ATOM 822 C C . VAL A 1 105 ? -2.908 -4.825 -10.510 1.00 92.62 105 VAL A C 1
ATOM 824 O O . VAL A 1 105 ? -2.353 -5.035 -11.580 1.00 92.62 105 VAL A O 1
ATOM 827 N N . GLU A 1 106 ? -3.581 -3.700 -10.269 1.00 94.00 106 GLU A N 1
ATOM 828 C CA . GLU A 1 106 ? -3.925 -2.728 -11.315 1.00 94.00 106 GLU A CA 1
ATOM 829 C C . GLU A 1 106 ? -2.678 -2.138 -11.997 1.00 94.00 106 GLU A C 1
ATOM 831 O O . GLU A 1 106 ? -2.564 -2.116 -13.225 1.00 94.00 106 GLU A O 1
ATOM 836 N N . VAL A 1 107 ? -1.689 -1.708 -11.206 1.00 95.06 107 VAL A N 1
ATOM 837 C CA . VAL A 1 107 ? -0.442 -1.148 -11.747 1.00 95.06 107 VAL A CA 1
ATOM 838 C C . VAL A 1 107 ? 0.436 -2.244 -12.364 1.00 95.06 107 VAL A C 1
ATOM 840 O O . VAL A 1 107 ? 1.078 -2.011 -13.393 1.00 95.06 107 VAL A O 1
ATOM 843 N N . GLY A 1 108 ? 0.450 -3.443 -11.776 1.00 94.38 108 GLY A N 1
ATOM 844 C CA . GLY A 1 108 ? 1.213 -4.588 -12.267 1.00 94.38 108 GLY A CA 1
ATOM 845 C C . GLY A 1 108 ? 0.699 -5.117 -13.609 1.00 94.38 108 GLY A C 1
ATOM 846 O O . GLY A 1 108 ? 1.496 -5.376 -14.510 1.00 94.38 108 GLY A O 1
ATOM 847 N N . GLU A 1 109 ? -0.617 -5.213 -13.798 1.00 95.38 109 GLU A N 1
ATOM 848 C CA . GLU A 1 109 ? -1.229 -5.594 -15.078 1.00 95.38 109 GLU A CA 1
ATOM 849 C C . GLU A 1 109 ? -0.860 -4.603 -16.185 1.00 95.38 109 GLU A C 1
ATOM 851 O O . GLU A 1 109 ? -0.428 -5.008 -17.271 1.00 95.38 109 GLU A O 1
ATOM 856 N N . GLY A 1 110 ? -0.946 -3.301 -15.887 1.00 95.62 110 GLY A N 1
ATOM 857 C CA . GLY A 1 110 ? -0.488 -2.251 -16.792 1.00 95.62 110 GLY A CA 1
ATOM 858 C C . GLY A 1 110 ? 0.996 -2.404 -17.132 1.00 95.62 110 GLY A C 1
ATOM 859 O O . GLY A 1 110 ? 1.369 -2.414 -18.303 1.00 95.62 110 GLY A O 1
ATOM 860 N N . CYS A 1 111 ? 1.845 -2.591 -16.119 1.00 94.50 111 CYS A N 1
ATOM 861 C CA . CYS A 1 111 ? 3.283 -2.796 -16.281 1.00 94.50 111 CYS A CA 1
ATOM 862 C C . CYS A 1 111 ? 3.598 -3.976 -17.217 1.00 94.50 111 CYS A C 1
ATOM 864 O O . CYS A 1 111 ? 4.343 -3.824 -18.190 1.00 94.50 111 CYS A O 1
ATOM 866 N N . SER A 1 112 ? 2.985 -5.135 -16.964 1.00 92.12 112 SER A N 1
ATOM 867 C CA . SER A 1 112 ? 3.154 -6.341 -17.776 1.00 92.12 112 SER A CA 1
ATOM 868 C C . SER A 1 112 ? 2.696 -6.124 -19.224 1.00 92.12 112 SER A C 1
ATOM 870 O O . SER A 1 112 ? 3.417 -6.459 -20.169 1.00 92.12 112 SER A O 1
ATOM 872 N N . SER A 1 113 ? 1.534 -5.491 -19.420 1.00 94.19 113 SER A N 1
ATOM 873 C CA . SER A 1 113 ? 1.003 -5.140 -20.744 1.00 94.19 113 SER A CA 1
ATOM 874 C C . SER A 1 113 ? 1.967 -4.257 -21.548 1.00 94.19 113 SER A C 1
ATOM 876 O O . SER A 1 113 ? 2.272 -4.558 -22.706 1.00 94.19 113 SER A O 1
ATOM 878 N N . GLU A 1 114 ? 2.520 -3.210 -20.927 1.00 92.06 114 GLU A N 1
ATOM 879 C CA . GLU A 1 114 ? 3.469 -2.300 -21.576 1.00 92.06 114 GLU A CA 1
ATOM 880 C C . GLU A 1 114 ? 4.767 -3.008 -21.993 1.00 92.06 114 GLU A C 1
ATOM 882 O O . GLU A 1 114 ? 5.244 -2.816 -23.116 1.00 92.06 114 GLU A O 1
ATOM 887 N N . PHE A 1 115 ? 5.324 -3.873 -21.137 1.00 88.38 115 PHE A N 1
ATOM 888 C CA . PHE A 1 115 ? 6.526 -4.637 -21.481 1.00 88.38 115 PHE A CA 1
ATOM 889 C C . PHE A 1 115 ? 6.282 -5.647 -22.607 1.00 88.38 115 PHE A C 1
ATOM 891 O O . PHE A 1 115 ? 7.100 -5.728 -23.527 1.00 88.38 115 PHE A O 1
ATOM 898 N N . ARG A 1 116 ? 5.155 -6.372 -22.604 1.00 88.00 116 ARG A N 1
ATOM 899 C CA . ARG A 1 116 ? 4.801 -7.286 -23.708 1.00 88.00 116 ARG A CA 1
ATOM 900 C C . ARG A 1 116 ? 4.616 -6.556 -25.031 1.00 88.00 116 ARG A C 1
ATOM 902 O O . ARG A 1 116 ? 4.951 -7.092 -26.082 1.00 88.00 116 ARG A O 1
ATOM 909 N N . ALA A 1 117 ? 4.112 -5.329 -24.979 1.00 87.94 117 ALA A N 1
ATOM 910 C CA . ALA A 1 117 ? 3.924 -4.500 -26.156 1.00 87.94 117 ALA A CA 1
ATOM 911 C C . ALA A 1 117 ? 5.201 -3.767 -26.619 1.00 87.94 117 ALA A C 1
ATOM 913 O O . ALA A 1 117 ? 5.122 -2.930 -27.519 1.00 87.94 117 ALA A O 1
ATOM 914 N N . GLY A 1 118 ? 6.363 -4.037 -26.008 1.00 83.00 118 GLY A N 1
ATOM 915 C CA . GLY A 1 118 ? 7.635 -3.416 -26.387 1.00 83.00 118 GLY A CA 1
ATOM 916 C C . GLY A 1 118 ? 7.732 -1.929 -26.024 1.00 83.00 118 GLY A C 1
ATOM 917 O O . GLY A 1 118 ? 8.448 -1.175 -26.688 1.00 83.00 118 GLY A O 1
ATOM 918 N N . ARG A 1 119 ? 7.015 -1.485 -24.980 1.00 85.19 119 ARG A N 1
ATOM 919 C CA . ARG A 1 119 ? 7.004 -0.098 -24.481 1.00 85.19 119 ARG A CA 1
ATOM 920 C C . ARG A 1 119 ? 7.706 0.011 -23.117 1.00 85.19 119 ARG A C 1
ATOM 922 O O . ARG A 1 119 ? 7.056 0.260 -22.102 1.00 85.19 119 ARG A O 1
ATOM 929 N N . PRO A 1 120 ? 9.042 -0.148 -23.043 1.00 82.69 120 PRO A N 1
ATOM 930 C CA . PRO A 1 120 ? 9.746 -0.235 -21.768 1.00 82.69 120 PRO A CA 1
ATOM 931 C C . PRO A 1 120 ? 9.749 1.068 -20.978 1.00 82.69 120 PRO A C 1
ATOM 933 O O . PRO A 1 120 ? 9.788 1.000 -19.764 1.00 82.69 120 PRO A O 1
ATOM 936 N N . LEU A 1 121 ? 9.675 2.251 -21.595 1.00 85.12 121 LEU A N 1
ATOM 937 C CA . LEU A 1 121 ? 9.607 3.497 -20.817 1.00 85.12 121 LEU A CA 1
ATOM 938 C C . LEU A 1 121 ? 8.338 3.545 -19.942 1.00 85.12 121 LEU A C 1
ATOM 940 O O . LEU A 1 121 ? 8.411 3.795 -18.735 1.00 85.12 121 LEU A O 1
ATOM 944 N N . SER A 1 122 ? 7.184 3.235 -20.539 1.00 89.25 122 SER A N 1
ATOM 945 C CA . SER A 1 122 ? 5.915 3.094 -19.821 1.00 89.25 122 SER A CA 1
ATOM 946 C C . SER A 1 122 ? 5.975 1.937 -18.824 1.00 89.25 122 SER A C 1
ATOM 948 O O . SER A 1 122 ? 5.631 2.112 -17.657 1.00 89.25 122 SER A O 1
ATOM 950 N N . GLY A 1 123 ? 6.490 0.780 -19.260 1.00 90.69 123 GLY A N 1
ATOM 951 C CA . GLY A 1 123 ? 6.653 -0.403 -18.417 1.00 90.69 123 GLY A CA 1
ATOM 952 C C . GLY A 1 123 ? 7.495 -0.125 -17.172 1.00 90.69 123 GLY A C 1
ATOM 953 O O . GLY A 1 123 ? 7.094 -0.479 -16.074 1.00 90.69 123 GLY A O 1
ATOM 954 N N . VAL A 1 124 ? 8.615 0.590 -17.294 1.00 90.44 124 VAL A N 1
ATOM 955 C CA . VAL A 1 124 ? 9.477 0.964 -16.161 1.00 90.44 124 VAL A CA 1
ATOM 956 C C . VAL A 1 124 ? 8.801 1.949 -15.220 1.00 90.44 124 VAL A C 1
ATOM 958 O O . VAL A 1 124 ? 8.934 1.820 -14.004 1.00 90.44 124 VAL A O 1
ATOM 961 N N . THR A 1 125 ? 8.049 2.904 -15.760 1.00 92.50 125 THR A N 1
ATOM 962 C CA . THR A 1 125 ? 7.266 3.841 -14.945 1.00 92.50 125 THR A CA 1
ATOM 963 C C . THR A 1 125 ? 6.253 3.090 -14.078 1.00 92.50 125 THR A C 1
ATOM 965 O O . THR A 1 125 ? 6.156 3.342 -12.876 1.00 92.50 125 THR A O 1
ATOM 968 N N . LEU A 1 126 ? 5.555 2.113 -14.661 1.00 95.06 126 LEU A N 1
ATOM 969 C CA . LEU A 1 126 ? 4.592 1.276 -13.945 1.00 95.06 126 LEU A CA 1
ATOM 970 C C . LEU A 1 126 ? 5.277 0.255 -13.025 1.00 95.06 126 LEU A C 1
ATOM 972 O O . LEU A 1 126 ? 4.788 0.001 -11.927 1.00 95.06 126 LEU A O 1
ATOM 976 N N . LEU A 1 127 ? 6.442 -0.281 -13.399 1.00 93.56 127 LEU A N 1
ATOM 977 C CA . LEU A 1 127 ? 7.240 -1.157 -12.538 1.00 93.56 127 LEU A CA 1
ATOM 978 C C . LEU A 1 127 ? 7.671 -0.421 -11.273 1.00 93.56 127 LEU A C 1
ATOM 980 O O . LEU A 1 127 ? 7.523 -0.954 -10.177 1.00 93.56 127 LEU A O 1
ATOM 984 N N . ARG A 1 128 ? 8.146 0.821 -11.411 1.00 94.75 128 ARG A N 1
ATOM 985 C CA . ARG A 1 128 ? 8.486 1.684 -10.277 1.00 94.75 128 ARG A CA 1
ATOM 986 C C . ARG A 1 128 ? 7.285 1.856 -9.346 1.00 94.75 128 ARG A C 1
ATOM 988 O O . ARG A 1 128 ? 7.414 1.616 -8.152 1.00 94.75 128 ARG A O 1
ATOM 995 N N . ALA A 1 129 ? 6.116 2.189 -9.888 1.00 94.31 129 ALA A N 1
ATOM 996 C CA . ALA A 1 129 ? 4.896 2.329 -9.096 1.00 94.31 129 ALA A CA 1
ATOM 997 C C . ALA A 1 129 ? 4.466 1.004 -8.427 1.00 94.31 129 ALA A C 1
ATOM 999 O O . ALA A 1 129 ? 4.074 0.995 -7.263 1.00 94.31 129 ALA A O 1
ATOM 1000 N N . THR A 1 130 ? 4.613 -0.135 -9.111 1.00 92.69 130 THR A N 1
ATOM 1001 C CA . THR A 1 130 ? 4.337 -1.470 -8.545 1.00 92.69 130 THR A CA 1
ATOM 1002 C C . THR A 1 130 ? 5.235 -1.750 -7.334 1.00 92.69 130 THR A C 1
ATOM 1004 O O . THR A 1 130 ? 4.764 -2.179 -6.282 1.00 92.69 130 THR A O 1
ATOM 1007 N N . VAL A 1 131 ? 6.530 -1.449 -7.464 1.00 93.38 131 VAL A N 1
ATOM 1008 C CA . VAL A 1 131 ? 7.553 -1.564 -6.413 1.00 93.38 131 VAL A CA 1
ATOM 1009 C C . VAL A 1 131 ? 7.234 -0.648 -5.227 1.00 93.38 131 VAL A C 1
ATOM 1011 O O . VAL A 1 131 ? 7.309 -1.088 -4.078 1.00 93.38 131 VAL A O 1
ATOM 1014 N N . GLU A 1 132 ? 6.822 0.597 -5.483 1.00 94.00 132 GLU A N 1
ATOM 1015 C CA . GLU A 1 132 ? 6.365 1.529 -4.445 1.00 94.00 132 GLU A CA 1
ATOM 1016 C C . GLU A 1 132 ? 5.179 0.939 -3.668 1.00 94.00 132 GLU A C 1
ATOM 1018 O O . GLU A 1 132 ? 5.225 0.869 -2.439 1.00 94.00 132 GLU A O 1
ATOM 1023 N N . HIS A 1 133 ? 4.149 0.444 -4.358 1.00 91.75 133 HIS A N 1
ATOM 1024 C CA . HIS A 1 133 ? 2.966 -0.131 -3.713 1.00 91.75 133 HIS A CA 1
ATOM 1025 C C . HIS A 1 133 ? 3.268 -1.410 -2.926 1.00 91.75 133 HIS A C 1
ATOM 1027 O O . HIS A 1 133 ? 2.792 -1.548 -1.798 1.00 91.75 133 HIS A O 1
ATOM 1033 N N . ALA A 1 134 ? 4.115 -2.299 -3.449 1.00 91.88 134 ALA A N 1
ATOM 1034 C CA . ALA A 1 134 ? 4.559 -3.482 -2.715 1.00 91.88 134 ALA A CA 1
ATOM 1035 C C . ALA A 1 134 ? 5.339 -3.105 -1.438 1.00 91.88 134 ALA A C 1
ATOM 1037 O O . ALA A 1 134 ? 5.134 -3.702 -0.379 1.00 91.88 134 ALA A O 1
ATOM 1038 N N . SER A 1 135 ? 6.184 -2.067 -1.505 1.00 93.94 135 SER A N 1
ATOM 1039 C CA . SER A 1 135 ? 6.988 -1.605 -0.364 1.00 93.94 135 SER A CA 1
ATOM 1040 C C . SER A 1 135 ? 6.152 -1.032 0.793 1.00 93.94 135 SER A C 1
ATOM 1042 O O . SER A 1 135 ? 6.552 -1.101 1.959 1.00 93.94 135 SER A O 1
ATOM 1044 N N . VAL A 1 136 ? 4.957 -0.501 0.506 1.00 93.12 136 VAL A N 1
ATOM 1045 C CA . VAL A 1 136 ? 4.045 0.005 1.544 1.00 93.12 136 VAL A CA 1
ATOM 1046 C C . VAL A 1 136 ? 3.620 -1.115 2.492 1.00 93.12 136 VAL A C 1
ATOM 1048 O O . VAL A 1 136 ? 3.548 -0.886 3.699 1.00 93.12 136 VAL A O 1
ATOM 1051 N N . LEU A 1 137 ? 3.397 -2.332 1.984 1.00 93.88 137 LEU A N 1
ATOM 1052 C CA . LEU A 1 137 ? 2.962 -3.457 2.811 1.00 93.88 137 LEU A CA 1
ATOM 1053 C C . LEU A 1 137 ? 4.034 -3.862 3.833 1.00 93.88 137 LEU A C 1
ATOM 1055 O O . LEU A 1 137 ? 3.735 -3.998 5.019 1.00 93.88 137 LEU A O 1
ATOM 1059 N N . VAL A 1 138 ? 5.297 -3.983 3.416 1.00 94.56 138 VAL A N 1
ATOM 1060 C CA . VAL A 1 138 ? 6.396 -4.308 4.344 1.00 94.56 138 VAL A CA 1
ATOM 1061 C C . VAL A 1 138 ? 6.631 -3.192 5.361 1.00 94.56 138 VAL A C 1
ATOM 1063 O O . VAL A 1 138 ? 6.839 -3.460 6.549 1.00 94.56 138 VAL A O 1
ATOM 1066 N N . HIS A 1 139 ? 6.526 -1.929 4.941 1.00 95.19 139 HIS A N 1
ATOM 1067 C CA . HIS A 1 139 ? 6.593 -0.792 5.856 1.00 95.19 139 HIS A CA 1
ATOM 1068 C C . HIS A 1 139 ? 5.497 -0.853 6.919 1.00 95.19 139 HIS A C 1
ATOM 1070 O O . HIS A 1 139 ? 5.758 -0.686 8.115 1.00 95.19 139 HIS A O 1
ATOM 1076 N N . LEU A 1 140 ? 4.274 -1.140 6.478 1.00 95.00 140 LEU A N 1
ATOM 1077 C CA . LEU A 1 140 ? 3.113 -1.286 7.334 1.00 95.00 140 LEU A CA 1
ATOM 1078 C C . LEU A 1 140 ? 3.308 -2.430 8.339 1.00 95.00 140 LEU A C 1
ATOM 1080 O O . LEU A 1 140 ? 3.115 -2.219 9.539 1.00 95.00 140 LEU A O 1
ATOM 1084 N N . CYS A 1 141 ? 3.791 -3.593 7.891 1.00 96.31 141 CYS A N 1
ATOM 1085 C CA . CYS A 1 141 ? 4.154 -4.712 8.763 1.00 96.31 141 CYS A CA 1
ATOM 1086 C C . CYS A 1 141 ? 5.167 -4.302 9.838 1.00 96.31 141 CYS A C 1
ATOM 1088 O O . CYS A 1 141 ? 4.963 -4.599 11.015 1.00 96.31 141 CYS A O 1
ATOM 1090 N N . ARG A 1 142 ? 6.230 -3.565 9.485 1.00 95.94 142 ARG A N 1
ATOM 1091 C CA . ARG A 1 142 ? 7.236 -3.098 10.459 1.00 95.94 142 ARG A CA 1
ATOM 1092 C C . ARG A 1 142 ? 6.637 -2.158 11.503 1.00 95.94 142 ARG A C 1
ATOM 1094 O O . ARG A 1 142 ? 6.886 -2.338 12.697 1.00 95.94 142 ARG A O 1
ATOM 1101 N N . LYS A 1 143 ? 5.836 -1.173 11.079 1.00 96.31 143 LYS A N 1
ATOM 1102 C CA . LYS A 1 143 ? 5.183 -0.211 11.988 1.00 96.31 143 LYS A CA 1
ATOM 1103 C C . LYS A 1 143 ? 4.205 -0.911 12.929 1.00 96.31 143 LYS A C 1
ATOM 1105 O O . LYS A 1 143 ? 4.241 -0.660 14.135 1.00 96.31 143 LYS A O 1
ATOM 1110 N N . LEU A 1 144 ? 3.379 -1.813 12.398 1.00 96.69 144 LEU A N 1
ATOM 1111 C CA . LEU A 1 144 ? 2.445 -2.605 13.193 1.00 96.69 144 LEU A CA 1
ATOM 1112 C C . LEU A 1 144 ? 3.176 -3.529 14.158 1.00 96.69 144 LEU A C 1
ATOM 1114 O O . LEU A 1 144 ? 2.839 -3.539 15.333 1.00 96.69 144 LEU A O 1
ATOM 1118 N N . SER A 1 145 ? 4.203 -4.251 13.712 1.00 96.94 145 SER A N 1
ATOM 1119 C CA . SER A 1 145 ? 4.997 -5.134 14.572 1.00 96.94 145 SER A CA 1
ATOM 1120 C C . SER A 1 145 ? 5.573 -4.387 15.776 1.00 96.94 145 SER A C 1
ATOM 1122 O O . SER A 1 145 ? 5.378 -4.806 16.920 1.00 96.94 145 SER A O 1
ATOM 1124 N N . ALA A 1 146 ? 6.215 -3.240 15.525 1.00 96.44 146 ALA A N 1
ATOM 1125 C CA . ALA A 1 146 ? 6.814 -2.408 16.562 1.00 96.44 146 ALA A CA 1
ATOM 1126 C C . ALA A 1 146 ? 5.773 -1.899 17.571 1.00 96.44 146 ALA A C 1
ATOM 1128 O O . ALA A 1 146 ? 6.003 -1.948 18.778 1.00 96.44 146 ALA A O 1
ATOM 1129 N N . HIS A 1 147 ? 4.610 -1.447 17.095 1.00 96.62 147 HIS A N 1
ATOM 1130 C CA . HIS A 1 147 ? 3.549 -0.936 17.966 1.00 96.62 147 HIS A CA 1
ATOM 1131 C C . HIS A 1 147 ? 2.811 -2.053 18.718 1.00 96.62 147 HIS A C 1
ATOM 1133 O O . HIS A 1 147 ? 2.531 -1.947 19.914 1.00 96.62 147 HIS A O 1
ATOM 1139 N N . LEU A 1 148 ? 2.547 -3.176 18.051 1.00 96.31 148 LEU A N 1
ATOM 1140 C CA . LEU A 1 148 ? 1.884 -4.339 18.636 1.00 96.31 148 LEU A CA 1
ATOM 1141 C C . LEU A 1 148 ? 2.749 -5.037 19.692 1.00 96.31 148 LEU A C 1
ATOM 1143 O O . LEU A 1 148 ? 2.207 -5.738 20.547 1.00 96.31 148 LEU A O 1
ATOM 1147 N N . ALA A 1 149 ? 4.075 -4.863 19.669 1.00 95.88 149 ALA A N 1
ATOM 1148 C CA . ALA A 1 149 ? 4.990 -5.399 20.681 1.00 95.88 149 ALA A CA 1
ATOM 1149 C C . ALA A 1 149 ? 4.760 -4.825 22.096 1.00 95.88 149 ALA A C 1
ATOM 1151 O O . ALA A 1 149 ? 5.215 -5.410 23.079 1.00 95.88 149 ALA A O 1
ATOM 1152 N N . ILE A 1 150 ? 4.031 -3.713 22.223 1.00 93.38 150 ILE A N 1
ATOM 1153 C CA . ILE A 1 150 ? 3.677 -3.114 23.512 1.00 93.38 150 ILE A CA 1
ATOM 1154 C C . ILE A 1 150 ? 2.609 -3.980 24.199 1.00 93.38 150 ILE A C 1
ATOM 1156 O O . ILE A 1 150 ? 1.441 -3.969 23.824 1.00 93.38 150 ILE A O 1
ATOM 1160 N N . THR A 1 151 ? 2.995 -4.715 25.243 1.00 87.81 151 THR A N 1
ATOM 1161 C CA . THR A 1 151 ? 2.108 -5.676 25.931 1.00 87.81 151 THR A CA 1
ATOM 1162 C C . THR A 1 151 ? 1.159 -5.037 26.948 1.00 87.81 151 THR A C 1
ATOM 1164 O O . THR A 1 151 ? 0.114 -5.607 27.259 1.00 87.81 151 THR A O 1
ATOM 1167 N N . LYS A 1 152 ? 1.510 -3.863 27.489 1.00 87.88 152 LYS A N 1
ATOM 1168 C CA . LYS A 1 152 ? 0.732 -3.143 28.511 1.00 87.88 152 LYS A CA 1
ATOM 1169 C C . LYS A 1 152 ? 0.662 -1.649 28.184 1.00 87.88 152 LYS A C 1
ATOM 1171 O O . LYS A 1 152 ? 1.413 -0.863 28.764 1.00 87.88 152 LYS A O 1
ATOM 1176 N N . PRO A 1 153 ? -0.198 -1.233 27.241 1.00 88.38 153 PRO A N 1
ATOM 1177 C CA . PRO A 1 153 ? -0.343 0.179 26.922 1.00 88.38 153 PRO A CA 1
ATOM 1178 C C . PRO A 1 153 ? -0.914 0.942 28.122 1.00 88.38 153 PRO A C 1
ATOM 1180 O O . PRO A 1 153 ? -1.925 0.545 28.697 1.00 88.38 153 PRO A O 1
ATOM 1183 N N . ALA A 1 154 ? -0.290 2.068 28.477 1.00 89.19 154 ALA A N 1
ATOM 1184 C CA . ALA A 1 154 ? -0.762 2.932 29.563 1.00 89.19 154 ALA A CA 1
ATOM 1185 C C . ALA A 1 154 ? -2.144 3.546 29.274 1.00 89.19 154 ALA A C 1
ATOM 1187 O O . ALA A 1 154 ? -2.903 3.849 30.191 1.00 89.19 154 ALA A O 1
ATOM 1188 N N . ASN A 1 155 ? -2.475 3.728 27.992 1.00 89.19 155 ASN A N 1
ATOM 1189 C CA . ASN A 1 155 ? -3.760 4.236 27.533 1.00 89.19 155 ASN A CA 1
ATOM 1190 C C . ASN A 1 155 ? -4.221 3.421 26.318 1.00 89.19 155 ASN A C 1
ATOM 1192 O O . ASN A 1 155 ? -3.626 3.516 25.246 1.00 89.19 155 ASN A O 1
ATOM 1196 N N . SER A 1 156 ? -5.273 2.620 26.495 1.00 87.50 156 SER A N 1
ATOM 1197 C CA . SER A 1 156 ? -5.794 1.714 25.467 1.00 87.50 156 SER A CA 1
ATOM 1198 C C . SER A 1 156 ? -6.410 2.441 24.270 1.00 87.50 156 SER A C 1
ATOM 1200 O O . SER A 1 156 ? -6.253 1.981 23.145 1.00 87.50 156 SER A O 1
ATOM 1202 N N . VAL A 1 157 ? -7.042 3.599 24.484 1.00 85.69 157 VAL A N 1
ATOM 1203 C CA . VAL A 1 157 ? -7.607 4.418 23.398 1.00 85.69 157 VAL A CA 1
ATOM 1204 C C . VAL A 1 157 ? -6.489 4.985 22.539 1.00 85.69 157 VAL A C 1
ATOM 1206 O O . VAL A 1 157 ? -6.462 4.746 21.341 1.00 85.69 157 VAL A O 1
ATOM 1209 N N . ALA A 1 158 ? -5.509 5.658 23.153 1.00 87.25 158 ALA A N 1
ATOM 1210 C CA . ALA A 1 158 ? -4.364 6.204 22.422 1.00 87.25 158 ALA A CA 1
ATOM 1211 C C . ALA A 1 158 ? -3.578 5.106 21.685 1.00 87.25 158 ALA A C 1
ATOM 1213 O O . ALA A 1 158 ? -3.026 5.338 20.612 1.00 87.25 158 ALA A O 1
ATOM 1214 N N . TYR A 1 159 ? -3.545 3.902 22.259 1.00 90.06 159 TYR A N 1
ATOM 1215 C CA . TYR A 1 159 ? -2.931 2.739 21.643 1.00 90.06 159 TYR A CA 1
ATOM 1216 C C . TYR A 1 159 ? -3.650 2.291 20.364 1.00 90.06 159 TYR A C 1
ATOM 1218 O O . TYR A 1 159 ? -2.978 2.076 19.357 1.00 90.06 159 TYR A O 1
ATOM 1226 N N . VA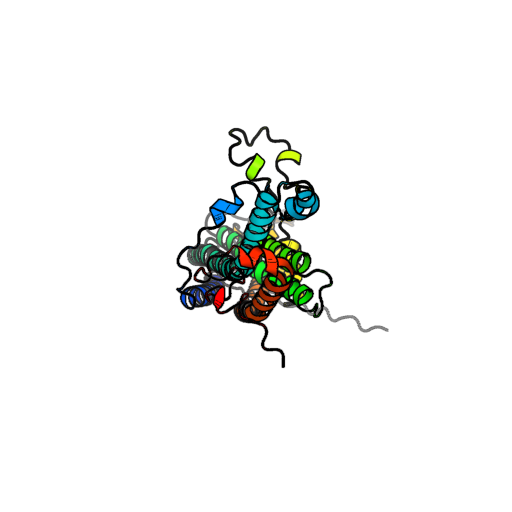L A 1 160 ? -4.985 2.197 20.376 1.00 90.81 160 VAL A N 1
ATOM 1227 C CA . VAL A 1 160 ? -5.787 1.859 19.185 1.00 90.81 160 VAL A CA 1
ATOM 1228 C C . VAL A 1 160 ? -5.763 2.988 18.159 1.00 90.81 160 VAL A C 1
ATOM 1230 O O . VAL A 1 160 ? -5.483 2.722 16.997 1.00 90.81 160 VAL A O 1
ATOM 1233 N N . THR A 1 161 ? -5.895 4.248 18.581 1.00 88.38 161 THR A N 1
ATOM 1234 C CA . THR A 1 161 ? -5.765 5.409 17.683 1.00 88.38 161 THR A CA 1
ATOM 1235 C C . THR A 1 161 ? -4.428 5.415 16.949 1.00 88.38 161 THR A C 1
ATOM 1237 O O . THR A 1 161 ? -4.344 5.808 15.789 1.00 88.38 161 THR A O 1
ATOM 1240 N N . LYS A 1 162 ? -3.353 4.934 17.584 1.00 90.75 162 LYS A N 1
ATOM 1241 C CA . LYS A 1 162 ? -2.069 4.817 16.894 1.00 90.75 162 LYS A CA 1
ATOM 1242 C C . LYS A 1 162 ? -2.053 3.711 15.833 1.00 90.75 162 LYS A C 1
ATOM 1244 O O . LYS A 1 162 ? -1.369 3.874 14.826 1.00 90.75 162 LYS A O 1
ATOM 1249 N N . ILE A 1 163 ? -2.792 2.617 16.037 1.00 93.69 163 ILE A N 1
ATOM 1250 C CA . ILE A 1 163 ? -3.000 1.586 15.008 1.00 93.69 163 ILE A CA 1
ATOM 1251 C C . ILE A 1 163 ? -3.773 2.193 13.832 1.00 93.69 163 ILE A C 1
ATOM 1253 O O . ILE A 1 163 ? -3.315 2.064 12.702 1.00 93.69 163 ILE A O 1
ATOM 1257 N N . GLU A 1 164 ? -4.866 2.913 14.099 1.00 90.31 164 GLU A N 1
ATOM 1258 C CA . GLU A 1 164 ? -5.648 3.628 13.075 1.00 90.31 164 GLU A CA 1
ATOM 1259 C C . GLU A 1 164 ? -4.766 4.590 12.272 1.00 90.31 164 GLU A C 1
ATOM 1261 O O . GLU A 1 164 ? -4.786 4.567 11.048 1.00 90.31 164 GLU A O 1
ATOM 1266 N N . GLU A 1 165 ? -3.912 5.385 12.930 1.00 89.00 165 GLU A N 1
ATOM 1267 C CA . GLU A 1 165 ? -2.951 6.253 12.236 1.00 89.00 165 GLU A CA 1
ATOM 1268 C C . GLU A 1 165 ? -2.012 5.469 11.309 1.00 89.00 165 GLU A C 1
ATOM 1270 O O . GLU A 1 165 ? -1.764 5.894 10.183 1.00 89.00 165 GLU A O 1
ATOM 1275 N N . ILE A 1 166 ? -1.467 4.340 11.778 1.00 93.38 166 ILE A N 1
ATOM 1276 C CA . ILE A 1 166 ? -0.557 3.499 10.988 1.00 93.38 166 ILE A CA 1
ATOM 1277 C C . ILE A 1 166 ? -1.276 2.950 9.745 1.00 93.38 166 ILE A C 1
ATOM 1279 O O . ILE A 1 166 ? -0.718 3.001 8.648 1.00 93.38 166 ILE A O 1
ATOM 1283 N N . LEU A 1 167 ? -2.509 2.463 9.906 1.00 91.81 167 LEU A N 1
ATOM 1284 C CA . LEU A 1 167 ? -3.335 1.937 8.817 1.00 91.81 167 LEU A CA 1
ATOM 1285 C C . LEU A 1 167 ? -3.735 3.041 7.831 1.00 91.81 167 LEU A C 1
ATOM 1287 O O . LEU A 1 167 ? -3.547 2.900 6.623 1.00 91.81 167 LEU A O 1
ATOM 1291 N N . ALA A 1 168 ? -4.213 4.174 8.342 1.00 87.19 168 ALA A N 1
ATOM 1292 C CA . ALA A 1 168 ? -4.674 5.291 7.533 1.00 87.19 168 ALA A CA 1
ATOM 1293 C C . ALA A 1 168 ? -3.552 5.894 6.676 1.00 87.19 168 ALA A C 1
ATOM 1295 O O . ALA A 1 168 ? -3.798 6.248 5.526 1.00 87.19 168 ALA A O 1
ATOM 1296 N N . VAL A 1 169 ? -2.313 5.967 7.179 1.00 86.62 169 VAL A N 1
ATOM 1297 C CA . VAL A 1 169 ? -1.156 6.408 6.374 1.00 86.62 169 VAL A CA 1
ATOM 1298 C C . VAL A 1 169 ? -0.895 5.472 5.195 1.00 86.62 169 VAL A C 1
ATOM 1300 O O . VAL A 1 169 ? -0.567 5.947 4.110 1.00 86.62 169 VAL A O 1
ATOM 1303 N N . ALA A 1 170 ? -1.041 4.158 5.378 1.00 85.00 170 ALA A N 1
ATOM 1304 C CA . ALA A 1 170 ? -0.802 3.197 4.304 1.00 85.00 170 ALA A CA 1
ATOM 1305 C C . ALA A 1 170 ? -1.858 3.291 3.188 1.00 85.00 170 ALA A C 1
ATOM 1307 O O . ALA A 1 170 ? -1.528 3.170 2.007 1.00 85.00 170 ALA A O 1
ATOM 1308 N N . VAL A 1 171 ? -3.118 3.552 3.547 1.00 80.50 171 VAL A N 1
ATOM 1309 C CA . VAL A 1 171 ? -4.232 3.611 2.584 1.00 80.50 171 VAL A CA 1
ATOM 1310 C C . VAL A 1 171 ? -4.380 4.997 1.959 1.00 80.50 171 VAL A C 1
ATOM 1312 O O . VAL A 1 171 ? -4.434 5.130 0.731 1.00 80.50 171 VAL A O 1
ATOM 1315 N N . PHE A 1 172 ? -4.412 6.024 2.807 1.00 82.69 172 PHE A N 1
ATOM 1316 C CA . PHE A 1 172 ? -4.785 7.403 2.482 1.00 82.69 172 PHE A CA 1
ATOM 1317 C C . PHE A 1 172 ? -3.615 8.385 2.579 1.00 82.69 172 PHE A C 1
ATOM 1319 O O . PHE A 1 172 ? -3.823 9.600 2.571 1.00 82.69 172 PHE A O 1
ATOM 1326 N N . GLY A 1 173 ? -2.385 7.878 2.693 1.00 85.00 173 GLY A N 1
ATOM 1327 C CA . GLY A 1 173 ? -1.187 8.701 2.715 1.00 85.00 173 GLY A CA 1
ATOM 1328 C C . GLY A 1 173 ? -1.177 9.688 1.549 1.00 85.00 173 GLY A C 1
ATOM 1329 O O . GLY A 1 173 ? -1.214 9.290 0.387 1.00 85.00 173 GLY A O 1
ATOM 1330 N N . THR A 1 174 ? -1.097 10.981 1.849 1.00 86.19 174 THR A N 1
ATOM 1331 C CA . THR A 1 174 ? -1.127 12.049 0.851 1.00 86.19 174 THR A CA 1
ATOM 1332 C C . THR A 1 174 ? -0.006 13.060 1.075 1.00 86.19 174 THR A C 1
ATOM 1334 O O . THR A 1 174 ? 0.500 13.255 2.182 1.00 86.19 174 THR A O 1
ATOM 1337 N N . ARG A 1 175 ? 0.417 13.705 -0.014 1.00 86.00 175 ARG A N 1
ATOM 1338 C CA . ARG A 1 175 ? 1.238 14.927 0.012 1.00 86.00 175 ARG A CA 1
ATOM 1339 C C . ARG A 1 175 ? 0.426 16.168 -0.344 1.00 86.00 175 ARG A C 1
ATOM 1341 O O . ARG A 1 175 ? 0.900 17.273 -0.110 1.00 86.00 175 ARG A O 1
ATOM 1348 N N . PHE A 1 176 ? -0.765 15.967 -0.900 1.00 84.12 176 PHE A N 1
ATOM 1349 C CA . PHE A 1 176 ? -1.658 17.008 -1.370 1.00 84.12 176 PHE A CA 1
ATOM 1350 C C . PHE A 1 176 ? -2.817 17.197 -0.391 1.00 84.12 176 PHE A C 1
ATOM 1352 O O . PHE A 1 176 ? -3.382 16.215 0.106 1.00 84.12 176 PHE A O 1
ATOM 1359 N N . ASN A 1 177 ? -3.181 18.444 -0.108 1.00 83.19 177 ASN A N 1
ATOM 1360 C CA . ASN A 1 177 ? -4.319 18.755 0.745 1.00 83.19 177 ASN A CA 1
ATOM 1361 C C . ASN A 1 177 ? -5.632 18.630 -0.044 1.00 83.19 177 ASN A C 1
ATOM 1363 O O . ASN A 1 177 ? -6.190 19.622 -0.506 1.00 83.19 177 ASN A O 1
ATOM 1367 N N . TRP A 1 178 ? -6.103 17.393 -0.234 1.00 81.00 178 TRP A N 1
ATOM 1368 C CA . TRP A 1 178 ? -7.320 17.115 -1.003 1.00 81.00 178 TRP A CA 1
ATOM 1369 C C . TRP A 1 178 ? -8.548 17.874 -0.490 1.00 81.00 178 TRP A C 1
ATOM 1371 O O . TRP A 1 178 ? -9.177 18.533 -1.309 1.00 81.00 178 TRP A O 1
ATOM 1381 N N . PRO A 1 179 ? -8.883 17.886 0.817 1.00 75.19 179 PRO A N 1
ATOM 1382 C CA . PRO A 1 179 ? -10.088 18.574 1.285 1.00 75.19 179 PRO A CA 1
ATOM 1383 C C . PRO A 1 179 ? -10.134 20.066 0.937 1.00 75.19 179 PRO A C 1
ATOM 1385 O O . PRO A 1 179 ? -11.200 20.587 0.633 1.00 75.19 179 PRO A O 1
ATOM 1388 N N . GLN A 1 180 ? -8.985 20.748 0.955 1.00 75.12 180 GLN A N 1
ATOM 1389 C CA . GLN A 1 180 ? -8.913 22.175 0.624 1.00 75.12 180 GLN A CA 1
ATOM 1390 C C . GLN A 1 180 ? -8.947 22.446 -0.883 1.00 75.12 180 GLN A C 1
ATOM 1392 O O . GLN A 1 180 ? -9.369 23.520 -1.293 1.00 75.12 180 GLN A O 1
ATOM 1397 N N . ASN A 1 181 ? -8.512 21.487 -1.705 1.00 78.50 181 ASN A N 1
ATOM 1398 C CA . ASN A 1 181 ? -8.203 21.742 -3.111 1.00 78.50 181 ASN A CA 1
ATOM 1399 C C . ASN A 1 181 ? -9.009 20.893 -4.107 1.00 78.50 181 ASN A C 1
ATOM 1401 O O . ASN A 1 181 ? -8.908 21.131 -5.305 1.00 78.50 181 ASN A O 1
ATOM 1405 N N . ILE A 1 182 ? -9.801 19.913 -3.653 1.00 77.12 182 ILE A N 1
ATOM 1406 C CA . ILE A 1 182 ? -10.547 18.993 -4.533 1.00 77.12 182 ILE A CA 1
ATOM 1407 C C . ILE A 1 182 ? -11.576 19.713 -5.413 1.00 77.12 182 ILE A C 1
ATOM 1409 O O . ILE A 1 182 ? -11.836 19.272 -6.525 1.00 77.12 182 ILE A O 1
ATOM 1413 N N . ASN A 1 183 ? -12.107 20.836 -4.925 1.00 77.12 183 ASN A N 1
ATOM 1414 C CA . ASN A 1 183 ? -13.060 21.688 -5.638 1.00 77.12 183 ASN A CA 1
ATOM 1415 C C . ASN A 1 183 ? -12.425 23.007 -6.110 1.00 77.12 183 ASN A C 1
ATOM 1417 O O . ASN A 1 183 ? -13.148 23.951 -6.411 1.00 77.12 183 ASN A O 1
ATOM 1421 N N . SER A 1 184 ? -11.091 23.126 -6.096 1.00 77.88 184 SER A N 1
ATOM 1422 C CA . SER A 1 184 ? -10.447 24.321 -6.640 1.00 77.88 184 SER A CA 1
ATOM 1423 C C . SER A 1 184 ? -10.517 24.274 -8.163 1.00 77.88 184 SER A C 1
ATOM 1425 O O . SER A 1 184 ? -9.885 23.420 -8.786 1.00 77.88 184 SER A O 1
ATOM 1427 N N . ASP A 1 185 ? -11.263 25.208 -8.754 1.00 78.06 185 ASP A N 1
ATOM 1428 C CA . ASP A 1 185 ? -11.375 25.358 -10.210 1.00 78.06 185 ASP A CA 1
ATOM 1429 C C . ASP A 1 185 ? -10.067 25.854 -10.852 1.00 78.06 185 ASP A C 1
ATOM 1431 O O . ASP A 1 185 ? -9.894 25.767 -12.069 1.00 78.06 185 ASP A O 1
ATOM 1435 N N . ASP A 1 186 ? -9.124 26.352 -10.045 1.00 80.94 186 ASP A N 1
ATOM 1436 C CA . ASP A 1 186 ? -7.861 26.900 -10.520 1.00 80.94 186 ASP A CA 1
ATOM 1437 C C . ASP A 1 186 ? -6.660 26.331 -9.752 1.00 80.94 186 ASP A C 1
ATOM 1439 O O . ASP A 1 186 ? -6.162 26.880 -8.768 1.00 80.94 186 ASP A O 1
ATOM 1443 N N . LEU A 1 187 ? -6.150 25.201 -10.245 1.00 76.88 187 LEU A N 1
ATOM 1444 C CA . LEU A 1 187 ? -4.913 24.601 -9.741 1.00 76.88 187 LEU A CA 1
ATOM 1445 C C . LEU A 1 187 ? -3.663 25.452 -10.036 1.00 76.88 187 LEU A C 1
ATOM 1447 O O . LEU A 1 187 ? -2.619 25.210 -9.422 1.00 76.88 187 LEU A O 1
ATOM 1451 N N . ALA A 1 188 ? -3.731 26.408 -10.972 1.00 79.31 188 ALA A N 1
ATOM 1452 C CA . ALA A 1 188 ? -2.584 27.214 -11.385 1.00 79.31 188 ALA A CA 1
ATOM 1453 C C . ALA A 1 188 ? -2.272 28.340 -10.390 1.00 79.31 188 ALA A C 1
ATOM 1455 O O . ALA A 1 188 ? -1.111 28.739 -10.273 1.00 79.31 188 ALA A O 1
ATOM 1456 N N . THR A 1 189 ? -3.274 28.815 -9.648 1.00 78.12 189 THR A N 1
ATOM 1457 C CA . THR A 1 189 ? -3.119 29.898 -8.665 1.00 78.12 189 THR A CA 1
ATOM 1458 C C . THR A 1 189 ? -2.883 29.423 -7.233 1.00 78.12 189 THR A C 1
ATOM 1460 O O . THR A 1 189 ? -2.485 30.232 -6.398 1.00 78.12 189 THR A O 1
ATOM 1463 N N . LEU A 1 190 ? -3.027 28.123 -6.948 1.00 79.62 190 LEU A N 1
ATOM 1464 C CA . LEU A 1 190 ? -2.780 27.571 -5.613 1.00 79.62 190 LEU A CA 1
ATOM 1465 C C . LEU A 1 190 ? -1.320 27.751 -5.172 1.00 79.62 190 LEU A C 1
ATOM 1467 O O . LEU A 1 190 ? -0.376 27.193 -5.763 1.00 79.62 190 LEU A O 1
ATOM 1471 N N . GLU A 1 191 ? -1.112 28.459 -4.062 1.00 81.31 191 GLU A N 1
ATOM 1472 C CA . GLU A 1 191 ? 0.221 28.604 -3.499 1.00 81.31 191 GLU A CA 1
ATOM 1473 C C . GLU A 1 191 ? 0.756 27.240 -3.043 1.00 81.31 191 GLU A C 1
ATOM 1475 O O . GLU A 1 191 ? 0.030 26.321 -2.664 1.00 81.31 191 GLU A O 1
ATOM 1480 N N . ARG A 1 192 ? 2.082 27.060 -3.073 1.00 78.94 192 ARG A N 1
ATOM 1481 C CA . ARG A 1 192 ? 2.705 25.780 -2.689 1.00 78.94 192 ARG A CA 1
ATOM 1482 C C . ARG A 1 192 ? 2.291 25.322 -1.282 1.00 78.94 192 ARG A C 1
ATOM 1484 O O . ARG A 1 192 ? 2.021 24.143 -1.086 1.00 78.94 192 ARG A O 1
ATOM 1491 N N . LYS A 1 193 ? 2.214 26.256 -0.332 1.00 80.25 193 LYS A N 1
ATOM 1492 C CA . LYS A 1 193 ? 1.832 25.987 1.063 1.00 80.25 193 LYS A CA 1
ATOM 1493 C C . LYS A 1 193 ? 0.385 25.494 1.210 1.00 80.25 193 LYS A C 1
ATOM 1495 O O . LYS A 1 193 ? 0.096 24.766 2.148 1.00 80.25 193 LYS A O 1
A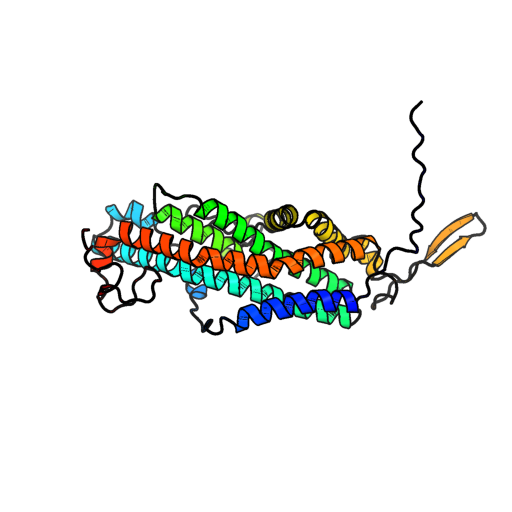TOM 1500 N N . GLU A 1 194 ? -0.493 25.874 0.284 1.00 78.69 194 GLU A N 1
ATOM 1501 C CA . GLU A 1 194 ? -1.917 25.504 0.267 1.00 78.69 194 GLU A CA 1
ATOM 1502 C C . GLU A 1 194 ? -2.122 24.126 -0.375 1.00 78.69 194 GLU A C 1
ATOM 1504 O O . GLU A 1 194 ? -3.056 23.396 -0.047 1.00 78.69 194 GLU A O 1
ATOM 1509 N N . ARG A 1 195 ? -1.196 23.733 -1.257 1.00 82.12 195 ARG A N 1
ATOM 1510 C CA . ARG A 1 195 ? -1.170 22.405 -1.879 1.00 82.12 195 ARG A CA 1
ATOM 1511 C C . ARG A 1 195 ? -0.628 21.334 -0.947 1.00 82.12 195 ARG A C 1
ATOM 1513 O O . ARG A 1 195 ? -1.076 20.194 -1.017 1.00 82.12 195 ARG A O 1
ATOM 1520 N N . GLU A 1 196 ? 0.355 21.662 -0.112 1.00 85.19 196 GLU A N 1
ATOM 1521 C CA . GLU A 1 196 ? 1.010 20.680 0.752 1.00 85.19 196 GLU A CA 1
ATOM 1522 C C . GLU A 1 196 ? 0.089 20.227 1.896 1.00 85.19 196 GLU A C 1
ATOM 1524 O O . GLU A 1 196 ? -0.529 21.027 2.600 1.00 85.19 196 GLU A O 1
ATOM 1529 N N . TYR A 1 197 ? 0.016 18.910 2.101 1.00 83.56 197 TYR A N 1
ATOM 1530 C CA . TYR A 1 197 ? -0.713 18.340 3.225 1.00 83.56 197 TYR A CA 1
ATOM 1531 C C . TYR A 1 197 ? -0.121 18.843 4.545 1.00 83.56 197 TYR A C 1
ATOM 1533 O O . TYR A 1 197 ? 1.015 18.524 4.911 1.00 83.56 197 TYR A O 1
ATOM 1541 N N . THR A 1 198 ? -0.929 19.595 5.280 1.00 80.75 198 THR A N 1
ATOM 1542 C CA . THR A 1 198 ? -0.647 20.014 6.646 1.00 80.75 198 THR A CA 1
ATOM 1543 C C . THR A 1 198 ? -1.506 19.196 7.592 1.00 80.75 198 THR A C 1
ATOM 1545 O O . THR A 1 198 ? -2.718 19.060 7.425 1.00 80.75 198 THR A O 1
ATOM 1548 N N . LYS A 1 199 ? -0.853 18.610 8.595 1.00 78.62 199 LYS A N 1
ATOM 1549 C CA . LYS A 1 199 ? -1.557 17.908 9.657 1.00 78.62 199 LYS A CA 1
ATOM 1550 C C . LYS A 1 199 ? -2.369 18.942 10.441 1.00 78.62 199 LYS A C 1
ATOM 1552 O O . LYS A 1 199 ? -1.782 19.838 11.040 1.00 78.62 199 LYS A O 1
ATOM 1557 N N . ASP A 1 200 ? -3.688 18.788 10.466 1.00 72.69 200 ASP A N 1
ATOM 1558 C CA . ASP A 1 200 ? -4.536 19.502 11.423 1.00 72.69 200 ASP A CA 1
ATOM 1559 C C . ASP A 1 200 ? -4.094 19.144 12.858 1.00 72.69 200 ASP A C 1
ATOM 1561 O O . ASP A 1 200 ? -3.695 18.006 13.120 1.00 72.69 200 ASP A O 1
ATOM 1565 N N . GLU A 1 201 ? -4.164 20.079 13.806 1.00 68.62 201 GLU A N 1
ATOM 1566 C CA . GLU A 1 201 ? -3.792 19.846 15.212 1.00 68.62 201 GLU A CA 1
ATOM 1567 C C . GLU A 1 201 ? -4.484 18.609 15.790 1.00 68.62 201 GLU A C 1
ATOM 1569 O O . GLU A 1 201 ? -3.931 17.887 16.625 1.00 68.62 201 GLU A O 1
ATOM 1574 N N . ASN A 1 202 ? -5.695 18.355 15.298 1.00 65.06 202 ASN A N 1
ATOM 1575 C CA . ASN A 1 202 ? -6.526 17.234 15.693 1.00 65.06 202 ASN A CA 1
ATOM 1576 C C . ASN A 1 202 ? -6.428 16.056 14.738 1.00 65.06 202 ASN A C 1
ATOM 1578 O O . ASN A 1 202 ? -6.810 14.962 15.135 1.00 65.06 202 ASN A O 1
ATOM 1582 N N . GLY A 1 203 ? -5.901 16.285 13.534 1.00 67.38 203 GLY A N 1
ATOM 1583 C CA . GLY A 1 203 ? -5.758 15.391 12.393 1.00 67.38 203 GLY A CA 1
ATOM 1584 C C . GLY A 1 203 ? -5.023 14.078 12.671 1.00 67.38 203 GLY A C 1
ATOM 1585 O O . GLY A 1 203 ? -4.104 14.026 13.488 1.00 67.38 203 GLY A O 1
ATOM 1586 N N . LEU A 1 204 ? -5.377 13.011 11.939 1.00 72.69 204 LEU A N 1
ATOM 1587 C CA . LEU A 1 204 ? -4.477 11.863 11.799 1.00 72.69 204 LEU A CA 1
ATOM 1588 C C . LEU A 1 204 ? -3.319 12.382 10.959 1.00 72.69 204 LEU A C 1
ATOM 1590 O O . LEU A 1 204 ? -3.561 13.143 10.029 1.00 72.69 204 LEU A O 1
ATOM 1594 N N . ASN A 1 205 ? -2.080 12.020 11.272 1.00 81.62 205 ASN A N 1
ATOM 1595 C CA . ASN A 1 205 ? -0.979 12.387 10.391 1.00 81.62 205 ASN A CA 1
ATOM 1596 C C . ASN A 1 205 ? -1.018 11.494 9.150 1.00 81.62 205 ASN A C 1
ATOM 1598 O O . ASN A 1 205 ? -0.575 10.360 9.239 1.00 81.62 205 ASN A O 1
ATOM 1602 N N . LEU A 1 206 ? -1.524 12.002 8.025 1.00 83.88 206 LEU A N 1
ATOM 1603 C CA . LEU A 1 206 ? -1.641 11.261 6.763 1.00 83.88 206 LEU A CA 1
ATOM 1604 C C . LEU A 1 206 ? -0.506 11.566 5.779 1.00 83.88 206 LEU A C 1
ATOM 1606 O O . LEU A 1 206 ? -0.647 11.332 4.584 1.00 83.88 206 LEU A O 1
ATOM 1610 N N . ARG A 1 207 ? 0.626 12.115 6.230 1.00 85.75 207 ARG A N 1
ATOM 1611 C CA . ARG A 1 207 ? 1.730 12.438 5.320 1.00 85.75 207 ARG A CA 1
ATOM 1612 C C . ARG A 1 207 ? 2.306 11.161 4.697 1.00 85.75 207 ARG A C 1
ATOM 1614 O O . ARG A 1 207 ? 2.818 10.309 5.416 1.00 85.75 207 ARG A O 1
ATOM 1621 N N . ALA A 1 208 ? 2.282 11.055 3.367 1.00 83.88 208 ALA A N 1
ATOM 1622 C CA . ALA A 1 208 ? 2.826 9.893 2.656 1.00 83.88 208 ALA A CA 1
ATOM 1623 C C . ALA A 1 208 ? 4.347 9.732 2.857 1.00 83.88 208 ALA A C 1
ATOM 1625 O O . ALA A 1 208 ? 5.106 10.695 2.697 1.00 83.88 208 ALA A O 1
ATOM 1626 N N . GLN A 1 209 ? 4.795 8.499 3.118 1.00 86.94 209 GLN A N 1
ATOM 1627 C CA . GLN A 1 209 ? 6.188 8.155 3.446 1.00 86.94 209 GLN A CA 1
ATOM 1628 C C . GLN A 1 209 ? 6.794 7.127 2.472 1.00 86.94 209 GLN A C 1
ATOM 1630 O O . GLN A 1 209 ? 7.342 6.114 2.890 1.00 86.94 209 GLN A O 1
ATOM 1635 N N . VAL A 1 210 ? 6.696 7.375 1.159 1.00 91.12 210 VAL A N 1
ATOM 1636 C CA . VAL A 1 210 ? 7.177 6.429 0.125 1.00 91.12 210 VAL A CA 1
ATOM 1637 C C . VAL A 1 210 ? 8.644 6.033 0.332 1.00 91.12 210 VAL A C 1
ATOM 1639 O O . VAL A 1 210 ? 8.960 4.853 0.291 1.00 91.12 210 VAL A O 1
ATOM 1642 N N . MET A 1 211 ? 9.537 6.985 0.627 1.00 94.44 211 MET A N 1
ATOM 1643 C CA . MET A 1 211 ? 10.957 6.661 0.835 1.00 94.44 211 MET A CA 1
ATOM 1644 C C . MET A 1 211 ? 11.187 5.788 2.073 1.00 94.44 211 MET A C 1
ATOM 1646 O O . MET A 1 211 ? 11.946 4.831 1.990 1.00 94.44 211 MET A O 1
ATOM 1650 N N . ASP A 1 212 ? 10.477 6.038 3.178 1.00 95.25 212 ASP A N 1
ATOM 1651 C CA . ASP A 1 212 ? 10.561 5.191 4.376 1.00 95.25 212 ASP A CA 1
ATOM 1652 C C . ASP A 1 212 ? 10.073 3.760 4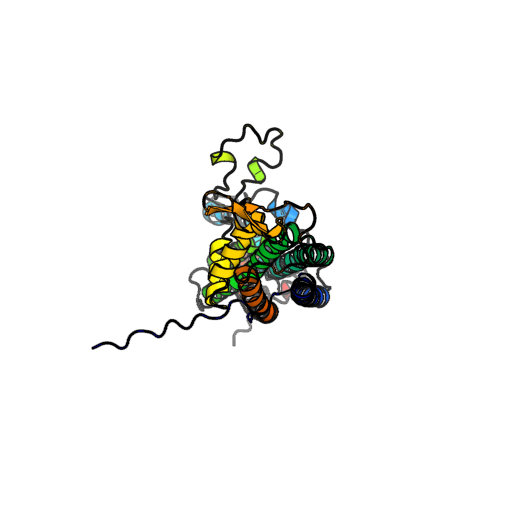.085 1.00 95.25 212 ASP A C 1
ATOM 1654 O O . ASP A 1 212 ? 10.530 2.795 4.710 1.00 95.25 212 ASP A O 1
ATOM 1658 N N . ALA A 1 213 ? 9.133 3.616 3.143 1.00 94.50 213 ALA A N 1
ATOM 1659 C CA . ALA A 1 213 ? 8.643 2.323 2.694 1.00 94.50 213 ALA A CA 1
ATOM 1660 C C . ALA A 1 213 ? 9.671 1.582 1.831 1.00 94.50 213 ALA A C 1
ATOM 1662 O O . ALA A 1 213 ? 9.949 0.412 2.097 1.00 94.50 213 ALA A O 1
ATOM 1663 N N . ILE A 1 214 ? 10.320 2.282 0.896 1.00 96.38 214 ILE A N 1
ATOM 1664 C CA . ILE A 1 214 ? 11.456 1.745 0.133 1.00 96.38 214 ILE A CA 1
ATOM 1665 C C . ILE A 1 214 ? 12.592 1.319 1.073 1.00 96.38 214 ILE A C 1
ATOM 1667 O O . ILE A 1 214 ? 13.109 0.216 0.933 1.00 96.38 214 ILE A O 1
ATOM 1671 N N . ASP A 1 215 ? 12.924 2.123 2.084 1.00 96.94 215 ASP A N 1
ATOM 1672 C CA . ASP A 1 215 ? 13.960 1.790 3.075 1.00 96.94 215 ASP A CA 1
ATOM 1673 C C . ASP A 1 215 ? 13.589 0.578 3.932 1.00 96.94 215 ASP A C 1
ATOM 1675 O O . ASP A 1 215 ? 14.435 -0.231 4.311 1.00 96.94 215 ASP A O 1
ATOM 1679 N N . SER A 1 216 ? 12.300 0.423 4.227 1.00 95.38 216 SER A N 1
ATOM 1680 C CA . SER A 1 216 ? 11.788 -0.743 4.946 1.00 95.38 216 SER A CA 1
ATOM 1681 C C . SER A 1 216 ? 11.887 -2.020 4.123 1.00 95.38 216 SER A C 1
ATOM 1683 O O . SER A 1 216 ? 12.206 -3.069 4.682 1.00 95.38 216 SER A O 1
ATOM 1685 N N . ALA A 1 217 ? 11.634 -1.923 2.818 1.00 94.69 217 ALA A N 1
ATOM 1686 C CA . ALA A 1 217 ? 11.831 -3.017 1.881 1.00 94.69 217 ALA A CA 1
ATOM 1687 C C . ALA A 1 217 ? 13.320 -3.332 1.686 1.00 94.69 217 ALA A C 1
ATOM 1689 O O . ALA A 1 217 ? 13.679 -4.502 1.686 1.00 94.69 217 ALA A O 1
ATOM 1690 N N . ASP A 1 218 ? 14.199 -2.329 1.612 1.00 96.38 218 ASP A N 1
ATOM 1691 C CA . ASP A 1 218 ? 15.653 -2.519 1.498 1.00 96.38 218 ASP A CA 1
ATOM 1692 C C . ASP A 1 218 ? 16.260 -3.207 2.726 1.00 96.38 218 ASP A C 1
ATOM 1694 O O . ASP A 1 218 ? 17.081 -4.112 2.598 1.00 96.38 218 ASP A O 1
ATOM 1698 N N . ALA A 1 219 ? 15.781 -2.866 3.924 1.00 95.44 219 ALA A N 1
ATOM 1699 C CA . ALA A 1 219 ? 16.194 -3.537 5.154 1.00 95.44 219 ALA A CA 1
ATOM 1700 C C . ALA A 1 219 ? 15.832 -5.037 5.187 1.00 95.44 219 ALA A C 1
ATOM 1702 O O . ALA A 1 219 ? 16.442 -5.798 5.934 1.00 95.44 219 ALA A O 1
ATOM 1703 N N . GLU A 1 220 ? 14.830 -5.453 4.414 1.00 92.56 220 GLU A N 1
ATOM 1704 C CA . GLU A 1 220 ? 14.401 -6.845 4.257 1.00 92.56 220 GLU A CA 1
ATOM 1705 C C . GLU A 1 220 ? 15.045 -7.498 3.016 1.00 92.56 220 GLU A C 1
ATOM 1707 O O . GLU A 1 220 ? 15.381 -8.681 3.021 1.00 92.56 220 GLU A O 1
ATOM 1712 N N . CYS A 1 221 ? 15.250 -6.736 1.947 1.00 92.50 221 CYS A N 1
ATOM 1713 C CA . CYS A 1 221 ? 15.833 -7.169 0.685 1.00 92.50 221 CYS A CA 1
ATOM 1714 C C . CYS A 1 221 ? 16.958 -6.197 0.284 1.00 92.50 221 CYS A C 1
ATOM 1716 O O . CYS A 1 221 ? 16.706 -5.244 -0.459 1.00 92.50 221 CYS A O 1
ATOM 1718 N N . PRO A 1 222 ? 18.200 -6.418 0.759 1.00 93.81 222 PRO A N 1
ATOM 1719 C CA . PRO A 1 222 ? 19.305 -5.493 0.529 1.00 93.81 222 PRO A CA 1
ATOM 1720 C C . PRO A 1 222 ? 19.532 -5.177 -0.951 1.00 93.81 222 PRO A C 1
ATOM 1722 O O . PRO A 1 222 ? 19.610 -6.078 -1.788 1.00 93.81 222 PRO A O 1
ATOM 1725 N N . GLY A 1 223 ? 19.674 -3.890 -1.267 1.00 91.94 223 GLY A N 1
ATOM 1726 C CA . GLY A 1 223 ? 19.865 -3.389 -2.628 1.00 91.94 223 GLY A CA 1
ATOM 1727 C C . GLY A 1 223 ? 18.570 -2.943 -3.307 1.00 91.94 223 GLY A C 1
ATOM 1728 O O . GLY A 1 223 ? 18.629 -2.362 -4.393 1.00 91.94 223 GLY A O 1
ATOM 1729 N N . PHE A 1 224 ? 17.410 -3.159 -2.684 1.00 93.81 224 PHE A N 1
ATOM 1730 C CA . PHE A 1 224 ? 16.120 -2.713 -3.200 1.00 93.81 224 PHE A CA 1
ATOM 1731 C C . PHE A 1 224 ? 16.043 -1.194 -3.356 1.00 93.81 224 PHE A C 1
ATOM 1733 O O . PHE A 1 224 ? 15.521 -0.715 -4.362 1.00 93.81 224 PHE A O 1
ATOM 1740 N N . ARG A 1 225 ? 16.626 -0.425 -2.427 1.00 95.88 225 ARG A N 1
ATOM 1741 C CA . ARG A 1 225 ? 16.689 1.036 -2.562 1.00 95.88 225 ARG A CA 1
ATOM 1742 C C . ARG A 1 225 ? 17.470 1.443 -3.809 1.00 95.88 225 ARG A C 1
ATOM 1744 O O . ARG A 1 225 ? 16.993 2.259 -4.592 1.00 95.88 225 ARG A O 1
ATOM 1751 N N . ALA A 1 226 ? 18.639 0.841 -4.016 1.00 93.69 226 ALA A N 1
ATOM 1752 C CA . ALA A 1 226 ? 19.461 1.110 -5.191 1.00 93.69 226 ALA A CA 1
ATOM 1753 C C . ALA A 1 226 ? 18.734 0.713 -6.488 1.00 93.69 226 ALA A C 1
ATOM 1755 O O . ALA A 1 226 ? 18.765 1.455 -7.467 1.00 93.69 226 ALA A O 1
ATOM 1756 N N . ALA A 1 227 ? 18.029 -0.423 -6.492 1.00 92.56 227 ALA A N 1
ATOM 1757 C CA . ALA A 1 227 ? 17.205 -0.836 -7.623 1.00 92.56 227 ALA A CA 1
ATOM 1758 C C . ALA A 1 227 ? 16.087 0.178 -7.916 1.00 92.56 227 ALA A C 1
ATOM 1760 O O . ALA A 1 227 ? 15.903 0.562 -9.069 1.00 92.56 227 ALA A O 1
ATOM 1761 N N . TYR A 1 228 ? 15.387 0.661 -6.888 1.00 95.06 228 TYR A N 1
ATOM 1762 C CA . TYR A 1 228 ? 14.362 1.695 -7.021 1.00 95.06 228 TYR A CA 1
ATOM 1763 C C . TYR A 1 228 ? 14.926 3.011 -7.579 1.00 95.06 228 TYR A C 1
ATOM 1765 O O . TYR A 1 228 ? 14.342 3.592 -8.494 1.00 95.06 228 TYR A O 1
ATOM 1773 N N . GLU A 1 229 ? 16.081 3.466 -7.089 1.00 93.94 229 GLU A N 1
ATOM 1774 C CA . GLU A 1 229 ? 16.761 4.664 -7.599 1.00 93.94 229 GLU A CA 1
ATOM 1775 C C . GLU A 1 229 ? 17.157 4.498 -9.076 1.00 93.94 229 GLU A C 1
ATOM 1777 O O . GLU A 1 229 ? 16.931 5.402 -9.881 1.00 93.94 229 GLU A O 1
ATOM 1782 N N . ILE A 1 230 ? 17.630 3.312 -9.477 1.00 90.44 230 ILE A N 1
ATOM 1783 C CA . ILE A 1 230 ? 17.876 2.990 -10.889 1.00 90.44 230 ILE A CA 1
ATOM 1784 C C . ILE A 1 230 ? 16.575 3.080 -11.698 1.00 90.44 230 ILE A C 1
ATOM 1786 O O . ILE A 1 230 ? 16.560 3.727 -12.741 1.00 90.44 230 ILE A O 1
ATOM 1790 N N . LEU A 1 231 ? 15.465 2.495 -11.233 1.00 91.75 231 LEU A N 1
ATOM 1791 C CA . LEU A 1 231 ? 14.169 2.619 -11.917 1.00 91.75 231 LEU A CA 1
ATOM 1792 C C . LEU A 1 231 ? 13.731 4.087 -12.057 1.00 91.75 231 LEU A C 1
ATOM 1794 O O . LEU A 1 231 ? 13.173 4.465 -13.086 1.00 91.75 231 LEU A O 1
ATOM 1798 N N . CYS A 1 232 ? 14.023 4.934 -11.066 1.00 92.75 232 CYS A N 1
ATOM 1799 C CA . CYS A 1 232 ? 13.751 6.370 -11.132 1.00 92.75 232 CYS A CA 1
ATOM 1800 C C . CYS A 1 232 ? 14.555 7.068 -12.237 1.00 92.75 232 CYS A C 1
ATOM 1802 O O . CYS A 1 232 ? 13.994 7.914 -12.932 1.00 92.75 232 CYS A O 1
ATOM 1804 N N . GLU A 1 233 ? 15.822 6.696 -12.444 1.00 89.94 233 GLU A N 1
ATOM 1805 C CA . GLU A 1 233 ? 16.646 7.219 -13.549 1.00 89.94 233 GLU A CA 1
ATOM 1806 C C . GLU A 1 233 ? 16.083 6.874 -14.933 1.00 89.94 233 GLU A C 1
ATOM 1808 O O . GLU A 1 233 ? 16.305 7.591 -15.911 1.00 89.94 233 GLU A O 1
ATOM 1813 N N . PHE A 1 234 ? 15.341 5.774 -15.027 1.00 86.06 234 PHE A N 1
ATOM 1814 C CA . PHE A 1 234 ? 14.697 5.342 -16.261 1.00 86.06 234 PHE A CA 1
ATOM 1815 C C . PHE A 1 234 ? 13.282 5.906 -16.448 1.00 86.06 234 PHE A C 1
ATOM 1817 O O . PHE A 1 234 ? 12.854 6.062 -17.587 1.00 86.06 234 PHE A O 1
ATOM 1824 N N . ALA A 1 235 ? 12.565 6.214 -15.364 1.00 88.44 235 ALA A N 1
ATOM 1825 C CA . ALA A 1 235 ? 11.187 6.714 -15.407 1.00 88.44 235 ALA A CA 1
ATOM 1826 C C . ALA A 1 235 ? 11.082 8.248 -15.526 1.00 88.44 235 ALA A C 1
ATOM 1828 O O . ALA A 1 235 ? 10.088 8.768 -16.028 1.00 88.44 235 ALA A O 1
ATOM 1829 N N . HIS A 1 236 ? 12.078 8.991 -15.042 1.00 87.69 236 HIS A N 1
ATOM 1830 C CA . HIS A 1 236 ? 12.145 10.451 -15.176 1.00 87.69 236 HIS A CA 1
ATOM 1831 C C . HIS A 1 236 ? 12.861 10.854 -16.474 1.00 87.69 236 HIS A C 1
ATOM 1833 O O . HIS A 1 236 ? 13.556 10.016 -17.048 1.00 87.69 236 HIS A O 1
ATOM 1839 N N . PRO A 1 237 ? 12.739 12.111 -16.956 1.00 82.88 237 PRO A N 1
ATOM 1840 C CA . PRO A 1 237 ? 13.442 12.596 -18.153 1.00 82.88 237 PRO A CA 1
ATOM 1841 C C . PRO A 1 237 ? 14.959 12.775 -17.918 1.00 82.88 237 PRO A C 1
ATOM 1843 O O . PRO A 1 237 ? 15.524 13.845 -18.133 1.00 82.88 237 PRO A O 1
ATOM 1846 N N . ASN A 1 238 ? 15.616 11.704 -17.477 1.00 84.19 238 ASN A N 1
ATOM 1847 C CA . ASN A 1 238 ? 17.035 11.606 -17.181 1.00 84.19 238 ASN A CA 1
ATOM 1848 C C . ASN A 1 238 ? 17.763 10.812 -18.284 1.00 84.19 238 ASN A C 1
ATOM 1850 O O . ASN A 1 238 ? 17.187 10.366 -19.286 1.00 84.19 238 ASN A O 1
ATOM 1854 N N . ILE A 1 239 ? 19.071 10.610 -18.097 1.00 77.69 239 ILE A N 1
ATOM 1855 C CA . ILE A 1 239 ? 19.904 9.885 -19.063 1.00 77.69 239 ILE A CA 1
ATOM 1856 C C . ILE A 1 239 ? 19.490 8.415 -19.222 1.00 77.69 239 ILE A C 1
ATOM 1858 O O . ILE A 1 239 ? 19.629 7.865 -20.315 1.00 77.69 239 ILE A O 1
ATOM 1862 N N . GLY A 1 240 ? 18.916 7.804 -18.179 1.00 76.56 240 GLY A N 1
ATOM 1863 C CA . GLY A 1 240 ? 18.367 6.450 -18.238 1.00 76.56 240 GLY A CA 1
ATOM 1864 C C . GLY A 1 240 ? 17.203 6.347 -19.223 1.00 76.56 240 GLY A C 1
ATOM 1865 O O . GLY A 1 240 ? 17.242 5.508 -20.123 1.00 76.56 240 GLY A O 1
ATOM 1866 N N . ALA A 1 241 ? 16.214 7.244 -19.140 1.00 78.62 241 ALA A N 1
ATOM 1867 C CA . ALA A 1 241 ? 15.103 7.288 -20.099 1.00 78.62 241 ALA A CA 1
ATOM 1868 C C . ALA A 1 241 ? 15.598 7.444 -21.544 1.00 78.62 241 ALA A C 1
ATOM 1870 O O . ALA A 1 241 ? 15.124 6.758 -22.448 1.00 78.62 241 ALA A O 1
ATOM 1871 N N . THR A 1 242 ? 16.627 8.273 -21.746 1.00 76.12 242 THR A N 1
ATOM 1872 C CA . THR A 1 242 ? 17.276 8.444 -23.053 1.00 76.12 242 THR A CA 1
ATOM 1873 C C . THR A 1 242 ? 17.861 7.124 -23.570 1.00 76.12 242 THR A C 1
ATOM 1875 O O . THR A 1 242 ? 17.837 6.870 -24.770 1.00 76.12 242 THR A O 1
ATOM 1878 N N . TRP A 1 243 ? 18.373 6.248 -22.704 1.00 75.44 243 TRP A N 1
ATOM 1879 C CA . TRP A 1 243 ? 18.879 4.933 -23.115 1.00 75.44 243 TRP A CA 1
ATOM 1880 C C . TRP A 1 243 ? 17.778 3.953 -23.529 1.00 75.44 243 TRP A C 1
ATOM 1882 O O . TRP A 1 243 ? 18.044 3.116 -24.381 1.00 75.44 243 TRP A O 1
ATOM 1892 N N . LEU A 1 244 ? 16.557 4.072 -22.998 1.00 74.69 244 LEU A N 1
ATOM 1893 C CA . LEU A 1 244 ? 15.439 3.189 -23.369 1.00 74.69 244 LEU A CA 1
ATOM 1894 C C . LEU A 1 244 ? 14.845 3.495 -24.747 1.00 74.69 244 LEU A C 1
ATOM 1896 O O . LEU A 1 244 ? 14.232 2.620 -25.357 1.00 74.69 244 LEU A O 1
ATOM 1900 N N . VAL A 1 245 ? 15.007 4.727 -25.229 1.00 74.06 245 VAL A N 1
ATOM 1901 C CA . VAL A 1 245 ? 14.418 5.205 -26.493 1.00 74.06 245 VAL A CA 1
ATOM 1902 C C . VAL A 1 245 ? 15.436 5.332 -27.631 1.00 74.06 245 VAL A C 1
ATOM 1904 O O . VAL A 1 245 ? 15.078 5.748 -28.731 1.00 74.06 245 VAL A O 1
ATOM 1907 N N . ASN A 1 246 ? 16.708 5.006 -27.381 1.00 72.12 246 ASN A N 1
ATOM 1908 C CA . ASN A 1 246 ? 17.779 5.077 -28.374 1.00 72.12 246 ASN A CA 1
ATOM 1909 C C . ASN A 1 246 ? 18.105 3.703 -28.948 1.00 72.12 246 ASN A C 1
ATOM 1911 O O . ASN A 1 246 ? 18.289 2.760 -28.189 1.00 72.12 246 ASN A O 1
ATOM 1915 N N . ASP A 1 247 ? 18.306 3.640 -30.263 1.00 67.94 247 ASP A N 1
ATOM 1916 C CA . ASP A 1 247 ? 18.951 2.512 -30.940 1.00 67.94 247 ASP A CA 1
ATOM 1917 C C . ASP A 1 247 ? 20.384 2.264 -30.435 1.00 67.94 247 ASP A C 1
ATOM 1919 O O . ASP A 1 247 ? 21.001 3.106 -29.770 1.00 67.94 247 ASP A O 1
ATOM 1923 N N . VAL A 1 248 ? 20.948 1.118 -30.844 1.00 67.19 248 VAL A N 1
ATOM 1924 C CA . VAL A 1 248 ? 22.375 0.814 -30.681 1.00 67.19 248 VAL A CA 1
ATOM 1925 C C . VAL A 1 248 ? 23.205 1.994 -31.196 1.00 67.19 248 VAL A C 1
ATOM 1927 O O . VAL A 1 248 ? 23.045 2.388 -32.355 1.00 67.19 248 VAL A O 1
ATOM 1930 N N . PRO A 1 249 ? 24.085 2.572 -30.359 1.00 68.94 249 PRO A N 1
ATOM 1931 C CA . PRO A 1 249 ? 24.902 3.700 -30.769 1.00 68.94 249 PRO A CA 1
ATOM 1932 C C . PRO A 1 249 ? 25.803 3.298 -31.938 1.00 68.94 249 PRO A C 1
ATOM 1934 O O . PRO A 1 249 ? 26.571 2.341 -31.838 1.00 68.94 249 PRO A O 1
ATOM 1937 N N . VAL A 1 250 ? 25.745 4.061 -33.028 1.00 76.06 250 VAL A N 1
ATOM 1938 C CA . VAL A 1 250 ? 26.674 3.918 -34.150 1.00 76.06 250 VAL A CA 1
ATOM 1939 C C . VAL A 1 250 ? 27.850 4.841 -33.886 1.00 76.06 250 VAL A C 1
ATOM 1941 O O . VAL A 1 250 ? 27.691 6.058 -33.776 1.00 76.06 250 VAL A O 1
ATOM 1944 N N . GLN A 1 251 ? 29.034 4.255 -33.748 1.00 82.38 251 GLN A N 1
ATOM 1945 C CA . GLN A 1 251 ? 30.263 5.017 -33.585 1.00 82.38 251 GLN A CA 1
ATOM 1946 C C . GLN A 1 251 ? 30.884 5.293 -34.954 1.00 82.38 251 GLN A C 1
ATOM 1948 O O . GLN A 1 251 ? 31.010 4.387 -35.776 1.00 82.38 251 GLN A O 1
ATOM 1953 N N . HIS A 1 252 ? 31.291 6.535 -35.189 1.00 87.94 252 HIS A N 1
ATOM 1954 C CA . HIS A 1 252 ? 32.027 6.941 -36.382 1.00 87.94 252 HIS A CA 1
ATOM 1955 C C . HIS A 1 252 ? 33.200 7.823 -35.964 1.00 87.94 252 HIS A C 1
ATOM 1957 O O . HIS A 1 252 ? 33.029 8.719 -35.145 1.00 87.94 252 HIS A O 1
ATOM 1963 N N . VAL A 1 253 ? 34.386 7.564 -36.506 1.00 91.88 253 VAL A N 1
ATOM 1964 C CA . VAL A 1 253 ? 35.565 8.408 -36.290 1.00 91.88 253 VAL A CA 1
ATOM 1965 C C . VAL A 1 253 ? 35.773 9.233 -37.549 1.00 91.88 253 VAL A C 1
ATOM 1967 O O . VAL A 1 253 ? 35.848 8.664 -38.639 1.00 91.88 253 VAL A O 1
ATOM 1970 N N . ASP A 1 254 ? 35.827 10.553 -37.405 1.00 93.50 254 ASP A N 1
ATOM 1971 C CA . ASP A 1 254 ? 36.033 11.441 -38.545 1.00 93.50 254 ASP A CA 1
ATOM 1972 C C . ASP A 1 254 ? 37.513 11.541 -38.955 1.00 93.50 254 ASP A C 1
ATOM 1974 O O . ASP A 1 254 ? 38.411 10.956 -38.343 1.00 93.50 254 ASP A O 1
ATOM 1978 N N . SER A 1 255 ? 37.788 12.308 -40.011 1.00 94.00 255 SER A N 1
ATOM 1979 C CA . SER A 1 255 ? 39.144 12.505 -40.535 1.00 94.00 255 SER A CA 1
ATOM 1980 C C . SER A 1 255 ? 40.094 13.240 -39.580 1.00 94.00 255 SER A C 1
ATOM 1982 O O . SER A 1 255 ? 41.295 13.255 -39.834 1.00 94.00 255 SER A O 1
ATOM 1984 N N . MET A 1 256 ? 39.586 13.866 -38.513 1.00 91.00 256 MET A N 1
ATOM 1985 C CA . MET A 1 256 ? 40.389 14.514 -37.469 1.00 91.00 256 MET A CA 1
ATOM 1986 C C . MET A 1 256 ? 40.627 13.594 -36.262 1.00 91.00 256 MET A C 1
ATOM 1988 O O . MET A 1 256 ? 41.294 13.995 -35.309 1.00 91.00 256 MET A O 1
ATOM 1992 N N . GLY A 1 257 ? 40.098 12.366 -36.288 1.00 91.56 257 GLY A N 1
ATOM 1993 C CA . GLY A 1 257 ? 40.182 11.420 -35.180 1.00 91.56 257 GLY A CA 1
ATOM 1994 C C . GLY A 1 257 ? 39.134 11.648 -34.085 1.00 91.56 257 GLY A C 1
ATOM 1995 O O . GLY A 1 257 ? 39.234 11.029 -33.026 1.00 91.56 257 GLY A O 1
ATOM 1996 N N . ILE A 1 258 ? 38.132 12.510 -34.306 1.00 90.44 258 ILE A N 1
ATOM 1997 C CA . ILE A 1 258 ? 37.052 12.739 -33.339 1.00 90.44 258 ILE A CA 1
ATOM 1998 C C . ILE A 1 258 ? 36.065 11.574 -33.420 1.00 90.44 258 ILE A C 1
ATOM 2000 O O . ILE A 1 258 ? 35.579 11.220 -34.495 1.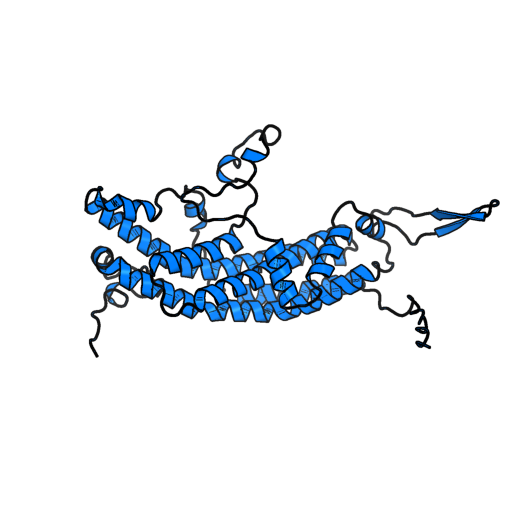00 90.44 258 ILE A O 1
ATOM 2004 N N . GLN A 1 259 ? 35.746 10.987 -32.265 1.00 87.75 259 GLN A N 1
ATOM 2005 C CA . GLN A 1 259 ? 34.772 9.908 -32.150 1.00 87.75 259 GLN A CA 1
ATOM 2006 C C . GLN A 1 259 ? 33.363 10.472 -31.941 1.00 87.75 259 GLN A C 1
ATOM 2008 O O . GLN A 1 259 ? 33.032 11.013 -30.886 1.00 87.75 259 GLN A O 1
ATOM 2013 N N . TRP A 1 260 ? 32.513 10.291 -32.941 1.00 84.75 260 TRP A N 1
ATOM 2014 C CA . TRP A 1 260 ? 31.099 10.629 -32.917 1.00 84.75 260 TRP A CA 1
ATOM 2015 C C . TRP A 1 260 ? 30.276 9.414 -32.496 1.00 84.75 260 TRP A C 1
ATOM 2017 O O . TRP A 1 260 ? 30.488 8.302 -32.983 1.00 84.75 260 TRP A O 1
ATOM 2027 N N . ILE A 1 261 ? 29.309 9.628 -31.605 1.00 78.25 261 ILE A N 1
ATOM 2028 C CA . ILE A 1 261 ? 28.336 8.611 -31.198 1.00 78.25 261 ILE A CA 1
ATOM 2029 C C . ILE A 1 261 ? 26.968 9.053 -31.711 1.00 78.25 261 ILE A C 1
ATOM 2031 O O . ILE A 1 261 ? 26.290 9.861 -31.076 1.00 78.25 261 ILE A O 1
ATOM 2035 N N . ALA A 1 262 ? 26.563 8.528 -32.864 1.00 77.62 262 ALA A N 1
ATOM 2036 C CA . ALA A 1 262 ? 25.238 8.767 -33.413 1.00 77.62 262 ALA A CA 1
ATOM 2037 C C . ALA A 1 262 ? 24.226 7.841 -32.730 1.00 77.62 262 ALA A C 1
ATOM 2039 O O . ALA A 1 262 ? 24.404 6.622 -32.683 1.00 77.62 262 ALA A O 1
ATOM 2040 N N . ARG A 1 263 ? 23.150 8.424 -32.200 1.00 71.56 263 ARG A N 1
ATOM 2041 C CA . ARG A 1 263 ? 22.032 7.686 -31.605 1.00 71.56 263 ARG A CA 1
ATOM 2042 C C . ARG A 1 263 ? 20.752 8.051 -32.339 1.00 71.56 263 ARG A C 1
ATOM 2044 O O . ARG A 1 263 ? 20.500 9.229 -32.585 1.00 71.56 263 ARG A O 1
ATOM 2051 N N . ARG A 1 264 ? 19.955 7.049 -32.701 1.00 73.44 264 ARG A N 1
ATOM 2052 C CA . ARG A 1 264 ? 18.647 7.259 -33.321 1.00 73.44 264 ARG A CA 1
ATOM 2053 C C . ARG A 1 264 ? 17.571 7.070 -32.263 1.00 73.44 264 ARG A C 1
ATOM 2055 O O . ARG A 1 264 ? 17.472 5.992 -31.688 1.00 73.44 264 ARG A O 1
ATOM 2062 N N . LEU A 1 265 ? 16.770 8.108 -32.040 1.00 73.31 265 LEU A N 1
ATOM 2063 C CA . LEU A 1 265 ? 15.580 8.019 -31.200 1.00 73.31 265 LEU A CA 1
ATOM 2064 C C . LEU A 1 265 ? 14.488 7.254 -31.952 1.00 73.31 265 LEU A C 1
ATOM 2066 O O . LEU A 1 265 ? 14.232 7.528 -33.129 1.00 73.31 265 LEU A O 1
ATOM 2070 N N . ARG A 1 266 ? 13.830 6.315 -31.277 1.00 66.56 266 ARG A N 1
ATOM 2071 C CA . ARG A 1 266 ? 12.652 5.610 -31.788 1.00 66.56 266 ARG A CA 1
ATOM 2072 C C . ARG A 1 266 ? 11.496 5.715 -30.804 1.00 66.56 266 ARG A C 1
ATOM 2074 O O . ARG A 1 266 ? 11.691 5.808 -29.598 1.00 66.56 266 ARG A O 1
ATOM 2081 N N . SER A 1 267 ? 10.279 5.679 -31.344 1.00 62.94 267 SER A N 1
ATOM 2082 C CA . SER A 1 267 ? 9.047 5.567 -30.554 1.00 62.94 267 SER A CA 1
ATOM 2083 C C . SER A 1 267 ? 8.853 4.168 -29.962 1.00 62.94 267 SER A C 1
ATOM 2085 O O . SER A 1 267 ? 8.144 4.015 -28.973 1.00 62.94 267 SER A O 1
ATOM 2087 N N . GLN A 1 268 ? 9.486 3.158 -30.560 1.00 57.62 268 GLN A N 1
ATOM 2088 C CA . GLN A 1 268 ? 9.540 1.784 -30.073 1.00 57.62 268 GLN A CA 1
ATOM 2089 C C . GLN A 1 268 ? 10.967 1.500 -29.622 1.00 57.62 268 GLN A C 1
ATOM 2091 O O . GLN A 1 268 ? 11.914 1.850 -30.330 1.00 57.62 268 GLN A O 1
ATOM 2096 N N . SER A 1 269 ? 11.125 0.909 -28.441 1.00 53.31 269 SER A N 1
ATOM 2097 C CA . SER A 1 269 ? 12.456 0.593 -27.932 1.00 53.31 269 SER A CA 1
ATOM 2098 C C . SER A 1 269 ? 13.124 -0.429 -28.848 1.00 53.31 269 SER A C 1
ATOM 2100 O O . SER A 1 269 ? 12.432 -1.315 -29.356 1.00 53.31 269 SER A O 1
ATOM 2102 N N . PRO A 1 270 ? 14.433 -0.317 -29.120 1.00 51.56 270 PRO A N 1
ATOM 2103 C CA . PRO A 1 270 ? 15.119 -1.374 -29.846 1.00 51.56 270 PRO A CA 1
ATOM 2104 C C . PRO A 1 270 ? 14.968 -2.709 -29.102 1.00 51.56 270 PRO A C 1
ATOM 2106 O O . PRO A 1 270 ? 14.978 -2.742 -27.872 1.00 51.56 270 PRO A O 1
ATOM 2109 N N . ASP A 1 271 ? 14.955 -3.824 -29.838 1.00 51.47 271 ASP A N 1
ATOM 2110 C CA . ASP A 1 271 ? 15.052 -5.199 -29.303 1.00 51.47 271 ASP A CA 1
ATOM 2111 C C . ASP A 1 271 ? 16.380 -5.478 -28.558 1.00 51.47 271 ASP A C 1
ATOM 2113 O O . ASP A 1 271 ? 16.776 -6.623 -28.331 1.00 51.47 271 ASP A O 1
ATOM 2117 N N . VAL A 1 272 ? 17.128 -4.436 -28.193 1.00 48.22 272 VAL A N 1
ATOM 2118 C CA . VAL A 1 272 ? 18.511 -4.522 -27.760 1.00 48.22 272 VAL A CA 1
ATOM 2119 C C . VAL A 1 272 ? 18.616 -4.129 -26.297 1.00 48.22 272 VAL A C 1
ATOM 2121 O O . VAL A 1 272 ? 18.465 -2.968 -25.939 1.00 48.22 272 VAL A O 1
ATOM 2124 N N . ALA A 1 273 ? 18.911 -5.147 -25.487 1.00 51.97 273 ALA A N 1
ATOM 2125 C CA . ALA A 1 273 ? 19.611 -5.082 -24.209 1.00 51.97 273 ALA A CA 1
ATOM 2126 C C . ALA A 1 273 ? 19.321 -3.823 -23.379 1.00 51.97 273 ALA A C 1
ATOM 2128 O O . ALA A 1 273 ? 20.070 -2.844 -23.433 1.00 51.97 273 ALA A O 1
ATOM 2129 N N . VAL A 1 274 ? 18.281 -3.879 -22.540 1.00 61.09 274 VAL A N 1
ATOM 2130 C CA . VAL A 1 274 ? 18.120 -2.873 -21.487 1.00 61.09 274 VAL A CA 1
ATOM 2131 C C . VAL A 1 274 ? 19.438 -2.804 -20.701 1.00 61.09 274 VAL A C 1
ATOM 2133 O O . VAL A 1 274 ? 19.991 -3.872 -20.403 1.00 61.09 274 VAL A O 1
ATOM 2136 N N . PRO A 1 275 ? 19.997 -1.605 -20.417 1.00 64.62 275 PRO A N 1
ATOM 2137 C CA . PRO A 1 275 ? 21.326 -1.486 -19.826 1.00 64.62 275 PRO A CA 1
ATOM 2138 C C . PRO A 1 275 ? 21.513 -2.441 -18.648 1.00 64.62 275 PRO A C 1
ATOM 2140 O O . PRO A 1 275 ? 20.596 -2.620 -17.853 1.00 64.62 275 PRO A O 1
ATOM 2143 N N . HIS A 1 276 ? 22.696 -3.042 -18.500 1.00 67.56 276 HIS A N 1
ATOM 2144 C CA . HIS A 1 276 ? 22.962 -4.051 -17.463 1.00 67.56 276 HIS A CA 1
ATOM 2145 C C . HIS A 1 276 ? 22.463 -3.641 -16.062 1.00 67.56 276 HIS A C 1
ATOM 2147 O O . HIS A 1 276 ? 21.897 -4.461 -15.341 1.00 67.56 276 HIS A O 1
ATOM 2153 N N . ALA A 1 277 ? 22.619 -2.360 -15.707 1.00 68.69 277 ALA A N 1
ATOM 2154 C CA . ALA A 1 277 ? 22.126 -1.786 -14.455 1.00 68.69 277 ALA A CA 1
ATOM 2155 C C . ALA A 1 277 ? 20.612 -1.975 -14.260 1.00 68.69 277 ALA A C 1
ATOM 2157 O O . ALA A 1 277 ? 20.168 -2.297 -13.163 1.00 68.69 277 ALA A O 1
ATOM 2158 N N . PHE A 1 278 ? 19.827 -1.844 -15.326 1.00 77.94 278 PHE A N 1
ATOM 2159 C CA . PHE A 1 278 ? 18.397 -2.102 -15.300 1.00 77.94 278 PHE A CA 1
ATOM 2160 C C . PHE A 1 278 ? 18.090 -3.588 -15.097 1.00 77.94 278 PHE A C 1
ATOM 2162 O O . PHE A 1 278 ? 17.282 -3.933 -14.244 1.00 77.94 278 PHE A O 1
ATOM 2169 N N . GLY A 1 279 ? 18.773 -4.483 -15.817 1.00 78.94 279 GLY A N 1
ATOM 2170 C CA . GLY A 1 279 ? 18.600 -5.925 -15.613 1.00 78.94 279 GLY A CA 1
ATOM 2171 C C . GLY A 1 279 ? 18.959 -6.368 -14.191 1.00 78.94 279 GLY A C 1
ATOM 2172 O O . GLY A 1 279 ? 18.268 -7.198 -13.604 1.00 78.94 279 GLY A O 1
ATOM 2173 N N . ALA A 1 280 ? 20.003 -5.776 -13.605 1.00 81.31 280 ALA A N 1
ATOM 2174 C CA . ALA A 1 280 ? 20.351 -5.978 -12.203 1.00 81.31 280 ALA A CA 1
ATOM 2175 C C . ALA A 1 280 ? 19.262 -5.445 -11.256 1.00 81.31 280 ALA A C 1
ATOM 2177 O O . ALA A 1 280 ? 18.868 -6.164 -10.340 1.00 81.31 280 ALA A O 1
ATOM 2178 N N . ALA A 1 281 ? 18.731 -4.245 -11.512 1.00 84.75 281 ALA A N 1
ATOM 2179 C CA . ALA A 1 281 ? 17.631 -3.678 -10.735 1.00 84.75 281 ALA A CA 1
ATOM 2180 C C . ALA A 1 281 ? 16.379 -4.568 -10.788 1.00 84.75 281 ALA A C 1
ATOM 2182 O O . ALA A 1 281 ? 15.801 -4.861 -9.746 1.00 84.75 281 ALA A O 1
ATOM 2183 N N . VAL A 1 282 ? 16.008 -5.084 -11.966 1.00 85.38 282 VAL A N 1
ATOM 2184 C CA . VAL A 1 282 ? 14.859 -5.992 -12.105 1.00 85.38 282 VAL A CA 1
ATOM 2185 C C . VAL A 1 282 ? 15.059 -7.290 -11.324 1.00 85.38 282 VAL A C 1
ATOM 2187 O O . VAL A 1 282 ? 14.118 -7.755 -10.697 1.00 85.38 282 VAL A O 1
ATOM 2190 N N . ARG A 1 283 ? 16.267 -7.867 -11.292 1.00 86.81 283 ARG A N 1
ATOM 2191 C CA . ARG A 1 283 ? 16.531 -9.080 -10.493 1.00 86.81 283 ARG A CA 1
ATOM 2192 C C . ARG A 1 283 ? 16.393 -8.842 -8.987 1.00 86.81 283 ARG A C 1
ATOM 2194 O O . ARG A 1 283 ? 15.902 -9.712 -8.268 1.00 86.81 283 ARG A O 1
ATOM 2201 N N . VAL A 1 284 ? 16.811 -7.669 -8.511 1.00 86.56 284 VAL A N 1
ATOM 2202 C CA . VAL A 1 284 ? 16.605 -7.271 -7.110 1.00 86.56 284 VAL A CA 1
ATOM 2203 C C . VAL A 1 284 ? 15.115 -7.080 -6.831 1.00 86.56 284 VAL A C 1
ATOM 2205 O O . VAL A 1 284 ? 14.622 -7.546 -5.807 1.00 86.56 284 VAL A O 1
ATOM 2208 N N . VAL A 1 285 ? 14.386 -6.455 -7.760 1.00 86.12 285 VAL A N 1
ATOM 2209 C CA . VAL A 1 285 ? 12.929 -6.315 -7.671 1.00 86.12 285 VAL A CA 1
ATOM 2210 C C . VAL A 1 285 ? 12.252 -7.683 -7.635 1.00 86.12 285 VAL A C 1
ATOM 2212 O O . VAL A 1 285 ? 11.492 -7.916 -6.710 1.00 86.12 285 VAL A O 1
ATOM 2215 N N . ASP A 1 286 ? 12.568 -8.611 -8.541 1.00 88.94 286 ASP A N 1
ATOM 2216 C CA . ASP A 1 286 ? 12.031 -9.984 -8.546 1.00 88.94 286 ASP A CA 1
ATOM 2217 C C . ASP A 1 286 ? 12.256 -10.683 -7.198 1.00 88.94 286 ASP A C 1
ATOM 2219 O O . ASP A 1 286 ? 11.313 -11.176 -6.587 1.00 88.94 286 ASP A O 1
ATOM 2223 N N . SER A 1 287 ? 13.479 -10.616 -6.660 1.00 86.56 287 SER A N 1
ATOM 2224 C CA . SER A 1 287 ? 13.802 -11.177 -5.337 1.00 86.56 287 SER A CA 1
ATOM 2225 C C . SER A 1 287 ? 12.945 -10.577 -4.218 1.00 86.56 287 SER A C 1
ATOM 2227 O O . SER A 1 287 ? 12.521 -11.282 -3.304 1.00 86.56 287 SER A O 1
ATOM 2229 N N . CYS A 1 288 ? 12.668 -9.277 -4.296 1.00 84.81 288 CYS A N 1
ATOM 2230 C CA . CYS A 1 288 ? 11.825 -8.574 -3.341 1.00 84.81 288 CYS A CA 1
ATOM 2231 C C . CYS A 1 288 ? 10.341 -8.947 -3.505 1.00 84.81 288 CYS A C 1
ATOM 2233 O O . CYS A 1 288 ? 9.645 -9.197 -2.524 1.00 84.81 288 CYS A O 1
ATOM 2235 N N . LEU A 1 289 ? 9.867 -9.064 -4.747 1.00 82.06 289 LEU A N 1
ATOM 2236 C CA . LEU A 1 289 ? 8.499 -9.455 -5.076 1.00 82.06 289 LEU A CA 1
ATOM 2237 C C . LEU A 1 289 ? 8.201 -10.907 -4.689 1.00 82.06 289 LEU A C 1
ATOM 2239 O O . LEU A 1 289 ? 7.092 -11.191 -4.247 1.00 82.06 289 LEU A O 1
ATOM 2243 N N . LEU A 1 290 ? 9.185 -11.810 -4.739 1.00 87.25 290 LEU A N 1
ATOM 2244 C CA . LEU A 1 290 ? 9.045 -13.173 -4.207 1.00 87.25 290 LEU A CA 1
ATOM 2245 C C . LEU A 1 290 ? 8.728 -13.190 -2.702 1.00 87.25 290 LEU A C 1
ATOM 2247 O O . LEU A 1 290 ? 8.074 -14.115 -2.227 1.00 87.25 290 LEU A O 1
ATOM 2251 N N . ARG A 1 291 ? 9.139 -12.155 -1.956 1.00 91.00 291 ARG A N 1
ATOM 2252 C CA . ARG A 1 291 ? 8.809 -11.993 -0.530 1.00 91.00 291 ARG A CA 1
ATOM 2253 C C . ARG A 1 291 ? 7.442 -11.357 -0.290 1.00 91.00 291 ARG A C 1
ATOM 2255 O O . ARG A 1 291 ? 6.985 -11.327 0.851 1.00 91.00 291 ARG A O 1
ATOM 2262 N N . PHE A 1 292 ? 6.767 -10.864 -1.329 1.00 90.81 292 PHE A N 1
ATOM 2263 C CA . PHE A 1 292 ? 5.491 -10.165 -1.187 1.00 90.81 292 PHE A CA 1
ATOM 2264 C C . PHE A 1 292 ? 4.436 -11.032 -0.495 1.00 90.81 292 PHE A C 1
ATOM 2266 O O . PHE A 1 292 ? 3.756 -10.570 0.420 1.00 90.81 292 PHE A O 1
ATOM 2273 N N . ARG A 1 293 ? 4.363 -12.316 -0.859 1.00 91.25 293 ARG A N 1
ATOM 2274 C CA . ARG A 1 293 ? 3.457 -13.277 -0.222 1.00 91.25 293 ARG A CA 1
ATOM 2275 C C . ARG A 1 293 ? 3.742 -13.450 1.272 1.00 91.25 293 ARG A C 1
ATOM 2277 O O . ARG A 1 293 ? 2.805 -13.477 2.068 1.00 91.25 293 ARG A O 1
ATOM 2284 N N . ASP A 1 294 ? 5.013 -13.512 1.661 1.00 93.94 294 ASP A N 1
ATOM 2285 C CA . ASP A 1 294 ? 5.398 -13.609 3.072 1.00 93.94 294 ASP A CA 1
ATOM 2286 C C . ASP A 1 294 ? 4.942 -12.370 3.847 1.00 93.94 294 ASP A C 1
ATOM 2288 O O . ASP A 1 294 ? 4.484 -12.484 4.982 1.00 93.94 294 ASP A O 1
ATOM 2292 N N . TRP A 1 295 ? 5.011 -11.186 3.233 1.00 94.88 295 TRP A N 1
ATOM 2293 C CA . TRP A 1 295 ? 4.520 -9.954 3.849 1.00 94.88 295 TRP A CA 1
ATOM 2294 C C . TRP A 1 295 ? 2.999 -9.917 3.970 1.00 94.88 295 TRP A C 1
ATOM 2296 O O . TRP A 1 295 ? 2.502 -9.423 4.979 1.00 94.88 295 TRP A O 1
ATOM 2306 N N . VAL A 1 296 ? 2.261 -10.460 2.997 1.00 95.00 296 VAL A N 1
ATOM 2307 C CA . VAL A 1 296 ? 0.798 -10.614 3.084 1.00 95.00 296 VAL A CA 1
ATOM 2308 C C . VAL A 1 296 ? 0.425 -11.524 4.255 1.00 95.00 296 VAL A C 1
ATOM 2310 O O . VAL A 1 296 ? -0.411 -11.161 5.085 1.00 95.00 296 VAL A O 1
ATOM 2313 N N . GLU A 1 297 ? 1.072 -12.683 4.371 1.00 94.94 297 GLU A N 1
ATOM 2314 C CA . GLU A 1 297 ? 0.806 -13.626 5.462 1.00 94.94 297 GLU A CA 1
ATOM 2315 C C . GLU A 1 297 ? 1.249 -13.063 6.822 1.00 94.94 297 GLU A C 1
ATOM 2317 O O . GLU A 1 297 ? 0.516 -13.158 7.811 1.00 94.94 297 GLU A O 1
ATOM 2322 N N . GLN A 1 298 ? 2.396 -12.381 6.876 1.00 95.88 298 GLN A N 1
ATOM 2323 C CA . GLN A 1 298 ? 2.842 -11.656 8.064 1.00 95.88 298 GLN A CA 1
ATOM 2324 C C . GLN A 1 298 ? 1.823 -10.593 8.481 1.00 95.88 298 GLN A C 1
ATOM 2326 O O . GLN A 1 298 ? 1.489 -10.505 9.666 1.00 95.88 298 GLN A O 1
ATOM 2331 N N . TYR A 1 299 ? 1.319 -9.810 7.521 1.00 96.19 299 TYR A N 1
ATOM 2332 C CA . TYR A 1 299 ? 0.298 -8.805 7.768 1.00 96.19 299 TYR A CA 1
ATOM 2333 C C . TYR A 1 299 ? -0.933 -9.457 8.388 1.00 96.19 299 TYR A C 1
ATOM 2335 O O . TYR A 1 299 ? -1.291 -9.118 9.511 1.00 96.19 299 TYR A O 1
ATOM 2343 N N . ARG A 1 300 ? -1.515 -10.473 7.740 1.00 95.12 300 ARG A N 1
ATOM 2344 C CA . ARG A 1 300 ? -2.676 -11.215 8.265 1.00 95.12 300 ARG A CA 1
ATOM 2345 C C . ARG A 1 300 ? -2.438 -11.781 9.667 1.00 95.12 300 ARG A C 1
ATOM 2347 O O . ARG A 1 300 ? -3.343 -11.740 10.503 1.00 95.12 300 ARG A O 1
ATOM 2354 N N . GLY A 1 301 ? -1.217 -12.223 9.966 1.00 95.94 301 GLY A N 1
ATOM 2355 C CA . GLY A 1 301 ? -0.806 -12.670 11.299 1.00 95.94 301 GLY A CA 1
ATOM 2356 C C . GLY A 1 301 ? -0.990 -11.623 12.410 1.00 95.94 301 GLY A C 1
ATOM 2357 O O . GLY A 1 301 ? -1.143 -11.987 13.579 1.00 95.94 301 GLY A O 1
ATOM 2358 N N . TYR A 1 302 ? -1.043 -10.326 12.085 1.00 96.88 302 TYR A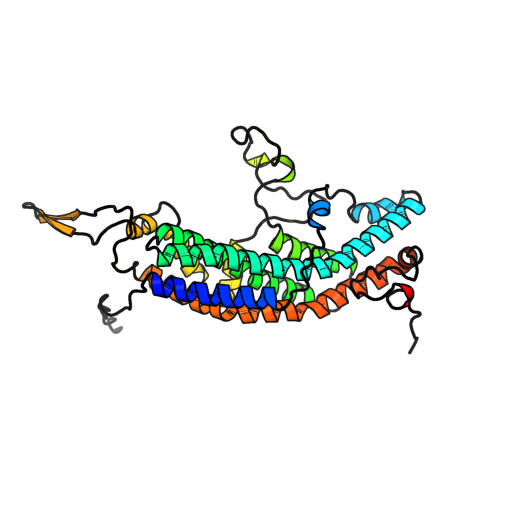 N 1
ATOM 2359 C CA . TYR A 1 302 ? -1.323 -9.260 13.052 1.00 96.88 302 TYR A CA 1
ATOM 2360 C C . TYR A 1 302 ? -2.807 -9.098 13.388 1.00 96.88 302 TYR A C 1
ATOM 2362 O O . TYR A 1 302 ? -3.121 -8.552 14.452 1.00 96.88 302 TYR A O 1
ATOM 2370 N N . ARG A 1 303 ? -3.721 -9.605 12.554 1.00 94.62 303 ARG A N 1
ATOM 2371 C CA . ARG A 1 303 ? -5.168 -9.404 12.711 1.00 94.62 303 ARG A CA 1
ATOM 2372 C C . ARG A 1 303 ? -5.697 -9.790 14.100 1.00 94.62 303 ARG A C 1
ATOM 2374 O O . ARG A 1 303 ? -6.398 -8.972 14.702 1.00 94.62 303 ARG A O 1
ATOM 2381 N N . PRO A 1 304 ? -5.349 -10.957 14.689 1.00 94.69 304 PRO A N 1
ATOM 2382 C CA . PRO A 1 304 ? -5.828 -11.318 16.026 1.00 94.69 304 PRO A CA 1
ATOM 2383 C C . PRO A 1 304 ? -5.366 -10.339 17.112 1.00 94.69 304 PRO A C 1
ATOM 2385 O O . PRO A 1 304 ? -6.115 -10.049 18.043 1.00 94.69 304 PRO A O 1
ATOM 2388 N N . ARG A 1 305 ? -4.150 -9.791 16.983 1.00 95.75 305 ARG A N 1
ATOM 2389 C CA . ARG A 1 305 ? -3.579 -8.834 17.944 1.00 95.75 305 ARG A CA 1
ATOM 2390 C C . ARG A 1 305 ? -4.236 -7.463 17.827 1.00 95.75 305 ARG A C 1
ATOM 2392 O O . ARG A 1 305 ? -4.515 -6.844 18.850 1.00 95.75 305 ARG A O 1
ATOM 2399 N N . VAL A 1 306 ? -4.532 -7.015 16.605 1.00 94.50 306 VAL A N 1
ATOM 2400 C CA . VAL A 1 306 ? -5.299 -5.782 16.366 1.00 94.50 306 VAL A CA 1
ATOM 2401 C C . VAL A 1 306 ? -6.707 -5.913 16.946 1.00 94.50 306 VAL A C 1
ATOM 2403 O O . VAL A 1 306 ? -7.123 -5.064 17.732 1.00 94.50 306 VAL A O 1
ATOM 2406 N N . LEU A 1 307 ? -7.405 -7.019 16.666 1.00 92.31 307 LEU A N 1
ATOM 2407 C CA . LEU A 1 307 ? -8.719 -7.298 17.249 1.00 92.31 307 LEU A CA 1
ATOM 2408 C C . LEU A 1 307 ? -8.668 -7.325 18.784 1.00 92.31 307 LEU A C 1
ATOM 2410 O O . LEU A 1 307 ? -9.528 -6.743 19.441 1.00 92.31 307 LEU A O 1
ATOM 2414 N N . GLN A 1 308 ? -7.651 -7.958 19.374 1.00 92.31 308 GLN A N 1
ATOM 2415 C CA . GLN A 1 308 ? -7.473 -7.981 20.826 1.00 92.31 308 GLN A CA 1
ATOM 2416 C C . GLN A 1 308 ? -7.261 -6.574 21.404 1.00 92.31 308 GLN A C 1
ATOM 2418 O O . GLN A 1 308 ? -7.851 -6.250 22.437 1.00 92.31 308 GLN A O 1
ATOM 2423 N N . ALA A 1 309 ? -6.460 -5.733 20.744 1.00 92.81 309 ALA A N 1
ATOM 2424 C CA . ALA A 1 309 ? -6.222 -4.351 21.155 1.00 92.81 309 ALA A CA 1
ATOM 2425 C C . ALA A 1 309 ? -7.515 -3.521 21.135 1.00 92.81 309 ALA A C 1
ATOM 2427 O O . ALA A 1 309 ? -7.832 -2.849 22.119 1.00 92.81 309 ALA A O 1
ATOM 2428 N N . VAL A 1 310 ? -8.297 -3.637 20.059 1.00 91.19 310 VAL A N 1
ATOM 2429 C CA . VAL A 1 310 ? -9.605 -2.981 19.910 1.00 91.19 310 VAL A CA 1
ATOM 2430 C C . VAL A 1 310 ? -10.582 -3.457 20.983 1.00 91.19 310 VAL A C 1
ATOM 2432 O O . VAL A 1 310 ? -11.180 -2.648 21.694 1.00 91.19 310 VAL A O 1
ATOM 2435 N N . GLN A 1 311 ? -10.708 -4.773 21.172 1.00 89.88 311 GLN A N 1
ATOM 2436 C CA . GLN A 1 311 ? -11.571 -5.342 22.207 1.00 89.88 311 GLN A CA 1
ATOM 2437 C C . GLN A 1 311 ? -11.175 -4.880 23.606 1.00 89.88 311 GLN A C 1
ATOM 2439 O O . GLN A 1 311 ? -12.051 -4.589 24.423 1.00 89.88 311 GLN A O 1
ATOM 2444 N N . PHE A 1 312 ? -9.875 -4.805 23.891 1.00 89.06 312 PHE A N 1
ATOM 2445 C CA . PHE A 1 312 ? -9.379 -4.286 25.155 1.00 89.06 312 PHE A CA 1
ATOM 2446 C C . PHE A 1 312 ? -9.796 -2.825 25.346 1.00 89.06 312 PHE A C 1
ATOM 2448 O O . PHE A 1 312 ? -10.438 -2.522 26.350 1.00 89.06 312 PHE A O 1
ATOM 2455 N N . ALA A 1 313 ? -9.537 -1.950 24.369 1.00 87.94 313 ALA A N 1
ATOM 2456 C CA . ALA A 1 313 ? -9.894 -0.533 24.448 1.00 87.94 313 ALA A CA 1
ATOM 2457 C C . ALA A 1 313 ? -11.404 -0.304 24.617 1.00 87.94 313 ALA A C 1
ATOM 2459 O O . ALA A 1 313 ? -11.824 0.415 25.527 1.00 87.94 313 ALA A O 1
ATOM 2460 N N . VAL A 1 314 ? -12.235 -0.983 23.820 1.00 86.31 314 VAL A N 1
ATOM 2461 C CA . VAL A 1 314 ? -13.701 -0.893 23.910 1.00 86.31 314 VAL A CA 1
ATOM 2462 C C . VAL A 1 314 ? -14.200 -1.343 25.286 1.00 86.31 314 VAL A C 1
ATOM 2464 O O . VAL A 1 314 ? -15.048 -0.681 25.888 1.00 86.31 314 VAL A O 1
ATOM 2467 N N . ARG A 1 315 ? -13.652 -2.434 25.838 1.00 85.75 315 ARG A N 1
ATOM 2468 C CA . ARG A 1 315 ? -14.051 -2.950 27.161 1.00 85.75 315 ARG A CA 1
ATOM 2469 C C . ARG A 1 315 ? -13.565 -2.082 28.320 1.00 85.75 315 ARG A C 1
ATOM 2471 O O . ARG A 1 315 ? -14.249 -2.040 29.342 1.00 85.75 315 ARG A O 1
ATOM 2478 N N . THR A 1 316 ? -12.409 -1.426 28.206 1.00 82.88 316 THR A N 1
ATOM 2479 C CA . THR A 1 316 ? -11.883 -0.555 29.272 1.00 82.88 316 THR A CA 1
ATOM 2480 C C . THR A 1 316 ? -12.553 0.809 29.292 1.00 82.88 316 THR A C 1
ATOM 2482 O O . THR A 1 316 ? -12.872 1.316 30.362 1.00 82.88 316 THR A O 1
ATOM 2485 N N . THR A 1 317 ? -12.779 1.398 28.121 1.00 76.31 317 THR A N 1
ATOM 2486 C CA . THR A 1 317 ? -13.233 2.790 27.989 1.00 76.31 317 THR A CA 1
ATOM 2487 C C . THR A 1 317 ? -14.754 2.881 27.954 1.00 76.31 317 THR A C 1
ATOM 2489 O O . THR A 1 317 ? -15.335 3.875 28.378 1.00 76.31 317 THR A O 1
ATOM 2492 N N . GLY A 1 318 ? -15.411 1.829 27.468 1.00 68.94 318 GLY A N 1
ATOM 2493 C CA . GLY A 1 318 ? -16.798 1.889 27.048 1.00 68.94 318 GLY A CA 1
ATOM 2494 C C . GLY A 1 318 ? -17.827 1.328 28.009 1.00 68.94 318 GLY A C 1
ATOM 2495 O O . GLY A 1 318 ? -18.969 1.278 27.607 1.00 68.94 318 GLY A O 1
ATOM 2496 N N . ARG A 1 319 ? -17.527 0.866 29.229 1.00 73.56 319 ARG A N 1
ATOM 2497 C CA . ARG A 1 319 ? -18.541 0.131 30.031 1.00 73.56 319 ARG A CA 1
ATOM 2498 C C . ARG A 1 319 ? -19.864 0.881 30.230 1.00 73.56 319 ARG A C 1
ATOM 2500 O O . ARG A 1 319 ? -20.919 0.271 30.089 1.00 73.56 319 ARG A O 1
ATOM 2507 N N . SER A 1 320 ? -19.807 2.176 30.529 1.00 73.19 320 SER A N 1
ATOM 2508 C CA . SER A 1 320 ? -20.997 3.025 30.656 1.00 73.19 320 SER A CA 1
ATOM 2509 C C . SER A 1 320 ? -21.677 3.257 29.306 1.00 73.19 320 SER A C 1
ATOM 2511 O O . SER A 1 320 ? -22.879 3.066 29.189 1.00 73.19 320 SER A O 1
ATOM 2513 N N . ALA A 1 321 ? -20.914 3.579 28.262 1.00 75.06 321 ALA A N 1
ATOM 2514 C CA . ALA A 1 321 ? -21.443 3.806 26.915 1.00 75.06 321 ALA A CA 1
ATOM 2515 C C . ALA A 1 321 ? -22.000 2.531 26.259 1.00 75.06 321 ALA A C 1
ATOM 2517 O O . ALA A 1 321 ? -22.996 2.555 25.546 1.00 75.06 321 ALA A O 1
ATOM 2518 N N . LEU A 1 322 ? -21.416 1.376 26.571 1.00 78.44 322 LEU A N 1
ATOM 2519 C CA . LEU A 1 322 ? -21.898 0.068 26.167 1.00 78.44 322 LEU A CA 1
ATOM 2520 C C . LEU A 1 322 ? -23.291 -0.165 26.725 1.00 78.44 322 LEU A C 1
ATOM 2522 O O . LEU A 1 322 ? -24.032 -0.861 26.049 1.00 78.44 322 LEU A O 1
ATOM 2526 N N . ALA A 1 323 ? -23.666 0.403 27.883 1.00 80.06 323 ALA A N 1
ATOM 2527 C CA . ALA A 1 323 ? -25.013 0.327 28.463 1.00 80.06 323 ALA A CA 1
ATOM 2528 C C . ALA A 1 323 ? -26.087 1.079 27.643 1.00 80.06 323 ALA A C 1
ATOM 2530 O O . ALA A 1 323 ? -27.276 0.835 27.840 1.00 80.06 323 ALA A O 1
ATOM 2531 N N . LEU A 1 324 ? -25.677 1.886 26.661 1.00 80.38 324 LEU A N 1
ATOM 2532 C CA . LEU A 1 324 ? -26.571 2.605 25.747 1.00 80.38 324 LEU A CA 1
ATOM 2533 C C . LEU A 1 324 ? -26.924 1.799 24.488 1.00 80.38 324 LEU A C 1
ATOM 2535 O O . LEU A 1 324 ? -27.952 2.047 23.872 1.00 80.38 324 LEU A O 1
ATOM 2539 N N . LEU A 1 325 ? -26.101 0.812 24.112 1.00 81.44 325 LEU A N 1
ATOM 2540 C CA . LEU A 1 325 ? -26.365 -0.052 22.951 1.00 81.44 325 LEU A CA 1
ATOM 2541 C C . LEU A 1 325 ? -27.623 -0.916 23.123 1.00 81.44 325 LEU A C 1
ATOM 2543 O O . LEU A 1 325 ? -27.923 -1.380 24.229 1.00 81.44 325 LEU A O 1
ATOM 2547 N N . ASN A 1 326 ? -28.309 -1.264 22.032 1.00 85.25 326 ASN A N 1
ATOM 2548 C CA . ASN A 1 326 ? -29.267 -2.362 22.109 1.00 85.25 326 ASN A CA 1
ATOM 2549 C C . ASN A 1 326 ? -28.487 -3.667 22.391 1.00 85.25 326 ASN A C 1
ATOM 2551 O O . ASN A 1 326 ? -27.477 -3.937 21.736 1.00 85.25 326 ASN A O 1
ATOM 2555 N N . PRO A 1 327 ? -28.915 -4.516 23.347 1.00 87.94 327 PRO A N 1
ATOM 2556 C CA . PRO A 1 327 ? -28.246 -5.788 23.634 1.00 87.94 327 PRO A CA 1
ATOM 2557 C C . PRO A 1 327 ? -28.034 -6.686 22.403 1.00 87.94 327 PRO A C 1
ATOM 2559 O O . PRO A 1 327 ? -27.119 -7.516 22.404 1.00 87.94 327 PRO A O 1
ATOM 2562 N N . TYR A 1 328 ? -28.884 -6.547 21.383 1.00 88.50 328 TYR A N 1
ATOM 2563 C CA . TYR A 1 328 ? -28.863 -7.368 20.178 1.00 88.50 328 TYR A CA 1
ATOM 2564 C C . TYR A 1 328 ? -28.163 -6.722 18.978 1.00 88.50 328 TYR A C 1
ATOM 2566 O O . TYR A 1 328 ? -28.011 -7.409 17.966 1.00 88.50 328 TYR A O 1
ATOM 2574 N N . ASP A 1 329 ? -27.688 -5.481 19.108 1.00 85.81 329 ASP A N 1
ATOM 2575 C CA . ASP A 1 329 ? -26.865 -4.841 18.081 1.00 85.81 329 ASP A CA 1
ATOM 2576 C C . ASP A 1 329 ? -25.491 -5.522 17.980 1.00 85.81 329 ASP A C 1
ATOM 2578 O O . ASP A 1 329 ? -25.003 -6.095 18.970 1.00 85.81 329 ASP A O 1
ATOM 2582 N N . PRO A 1 330 ? -24.831 -5.454 16.808 1.00 84.56 330 PRO A N 1
ATOM 2583 C CA . PRO A 1 330 ? -23.437 -5.851 16.665 1.00 84.56 330 PRO A CA 1
ATOM 2584 C C . PRO A 1 330 ? -22.551 -5.138 17.691 1.00 84.56 330 PRO A C 1
ATOM 2586 O O . PRO A 1 330 ? -22.651 -3.932 17.910 1.00 84.56 330 PRO A O 1
ATOM 2589 N N . CYS A 1 331 ? -21.669 -5.886 18.349 1.00 85.12 331 CYS A N 1
ATOM 2590 C CA . CYS A 1 331 ? -20.774 -5.312 19.340 1.00 85.12 331 CYS A CA 1
ATOM 2591 C C . CYS A 1 331 ? -19.729 -4.410 18.656 1.00 85.12 331 CYS A C 1
ATOM 2593 O O . CYS A 1 331 ? -19.044 -4.884 17.746 1.00 85.12 331 CYS A O 1
ATOM 2595 N N . PRO A 1 332 ? -19.499 -3.172 19.139 1.00 84.69 332 PRO A N 1
ATOM 2596 C CA . PRO A 1 332 ? -18.565 -2.232 18.513 1.00 84.69 332 PRO A CA 1
ATOM 2597 C C . PRO A 1 332 ? -17.092 -2.631 18.676 1.00 84.69 332 PRO A C 1
ATOM 2599 O O . PRO A 1 332 ? -16.211 -1.871 18.329 1.00 84.69 332 PRO A O 1
ATOM 2602 N N . CYS A 1 333 ? -16.776 -3.803 19.225 1.00 84.44 333 CYS A N 1
ATOM 2603 C CA . CYS A 1 333 ? -15.396 -4.268 19.370 1.00 84.44 333 CYS A CA 1
ATOM 2604 C C . CYS A 1 333 ? -14.860 -5.034 18.149 1.00 84.44 333 CYS A C 1
ATOM 2606 O O . CYS A 1 333 ? -13.813 -5.671 18.256 1.00 84.44 333 CYS A O 1
ATOM 2608 N N . GLY A 1 334 ? -15.613 -5.073 17.044 1.00 81.69 334 GLY A N 1
ATOM 2609 C CA . GLY A 1 334 ? -15.232 -5.788 15.818 1.00 81.69 334 GLY A CA 1
ATOM 2610 C C . GLY A 1 334 ? -15.331 -7.319 15.908 1.00 81.69 334 GLY A C 1
ATOM 2611 O O . GLY A 1 334 ? -14.878 -8.022 15.015 1.00 81.69 334 GLY A O 1
ATOM 2612 N N . SER A 1 335 ? -15.918 -7.877 16.977 1.00 83.62 335 SER A N 1
ATOM 2613 C CA . SER A 1 335 ? -16.024 -9.343 17.147 1.00 83.62 335 SER A CA 1
ATOM 2614 C C . SER A 1 335 ? -17.085 -10.023 16.272 1.00 83.62 335 SER A C 1
ATOM 2616 O O . SER A 1 335 ? -17.123 -11.248 16.224 1.00 83.62 335 SER A O 1
ATOM 2618 N N . GLY A 1 336 ? -17.999 -9.263 15.664 1.00 82.75 336 GLY A N 1
ATOM 2619 C CA . GLY A 1 336 ? -19.166 -9.797 14.945 1.00 82.75 336 GLY A CA 1
ATOM 2620 C C . GLY A 1 336 ? -20.277 -10.374 15.840 1.00 82.75 336 GLY A C 1
ATOM 2621 O O . GLY A 1 336 ? -21.392 -10.590 15.373 1.00 82.75 336 GLY A O 1
ATOM 2622 N N . ALA A 1 337 ? -20.030 -10.584 17.137 1.00 87.69 337 ALA A N 1
ATOM 2623 C CA . ALA A 1 337 ? -21.043 -11.035 18.091 1.00 87.69 337 ALA A CA 1
ATOM 2624 C C . ALA A 1 337 ? -21.970 -9.887 18.532 1.00 87.69 337 ALA A C 1
ATOM 2626 O O . ALA A 1 337 ? -21.589 -8.716 18.504 1.00 87.69 337 ALA A O 1
ATOM 2627 N N . LYS A 1 338 ? -23.178 -10.213 19.014 1.00 88.31 338 LYS A N 1
ATOM 2628 C CA . LYS A 1 338 ? -24.094 -9.208 19.589 1.00 88.31 338 LYS A CA 1
ATOM 2629 C C . LYS A 1 338 ? -23.548 -8.660 20.911 1.00 88.31 338 LYS A C 1
ATOM 2631 O O . LYS A 1 338 ? -22.928 -9.403 21.677 1.00 88.31 338 LYS A O 1
ATOM 2636 N N . ALA A 1 339 ? -23.819 -7.390 21.219 1.00 86.94 339 ALA A N 1
ATOM 2637 C CA . ALA A 1 339 ? -23.279 -6.692 22.390 1.00 86.94 339 ALA A CA 1
ATOM 2638 C C . ALA A 1 339 ? -23.484 -7.466 23.706 1.00 86.94 339 ALA A C 1
ATOM 2640 O O . ALA A 1 339 ? -22.531 -7.605 24.480 1.00 86.94 339 ALA A O 1
ATOM 2641 N N . LYS A 1 340 ? -24.683 -8.035 23.922 1.00 86.81 340 LYS A N 1
ATOM 2642 C CA . LYS A 1 340 ? -25.041 -8.859 25.095 1.00 86.81 340 LYS A CA 1
ATOM 2643 C C . LYS A 1 340 ? -24.102 -10.045 25.325 1.00 86.81 340 LYS A C 1
ATOM 2645 O O . LYS A 1 340 ? -23.810 -10.363 26.471 1.00 86.81 340 LYS A O 1
ATOM 2650 N N . PHE A 1 341 ? -23.654 -10.694 24.252 1.00 88.38 341 PHE A N 1
ATOM 2651 C CA . PHE A 1 341 ? -22.844 -11.917 24.306 1.00 88.38 341 PHE A CA 1
ATOM 2652 C C . PHE A 1 341 ? -21.339 -11.645 24.200 1.00 88.38 341 PHE A C 1
ATOM 2654 O O . PHE A 1 341 ? -20.547 -12.579 24.237 1.00 88.38 341 PHE A O 1
ATOM 2661 N N . CYS A 1 342 ? -20.941 -10.378 24.058 1.00 87.62 342 CYS A N 1
ATOM 2662 C CA . CYS A 1 342 ? -19.545 -9.977 23.943 1.00 87.62 342 CYS A CA 1
ATOM 2663 C C . CYS A 1 342 ? -19.170 -9.001 25.063 1.00 87.62 342 CYS A C 1
ATOM 2665 O O . CYS A 1 342 ? -19.017 -9.402 26.213 1.00 87.62 342 CYS A O 1
ATOM 2667 N N . CYS A 1 343 ? -19.036 -7.707 24.771 1.00 84.94 343 CYS A N 1
ATOM 2668 C CA . CYS A 1 343 ? -18.519 -6.737 25.738 1.00 84.94 343 CYS A CA 1
ATOM 2669 C C . CYS A 1 343 ? -19.483 -6.389 26.887 1.00 84.94 343 CYS A C 1
ATOM 2671 O O . CYS A 1 343 ? -19.037 -5.771 27.852 1.00 84.94 343 CYS A O 1
ATOM 2673 N N . ARG A 1 344 ? -20.766 -6.783 26.813 1.00 79.81 344 ARG A N 1
ATOM 2674 C CA . ARG A 1 344 ? -21.708 -6.720 27.949 1.00 79.81 344 ARG A CA 1
ATOM 2675 C C . ARG A 1 344 ? -21.822 -8.025 28.738 1.00 79.81 344 ARG A C 1
ATOM 2677 O O . ARG A 1 344 ? -22.571 -8.051 29.713 1.00 79.81 344 ARG A O 1
ATOM 2684 N N . ALA A 1 345 ? -21.138 -9.095 28.333 1.00 75.06 345 ALA A N 1
ATOM 2685 C CA . ALA A 1 345 ? -21.197 -10.334 29.091 1.00 75.06 345 ALA A CA 1
ATOM 2686 C C . ALA A 1 345 ? -20.675 -10.076 30.520 1.00 75.06 345 ALA A C 1
ATOM 2688 O O . ALA A 1 345 ? -19.635 -9.420 30.674 1.00 75.06 345 ALA A O 1
ATOM 2689 N N . PRO A 1 346 ? -21.386 -10.533 31.569 1.00 63.91 346 PRO A N 1
ATOM 2690 C CA . PRO A 1 346 ? -20.879 -10.436 32.929 1.00 63.91 346 PRO A CA 1
ATOM 2691 C C . PRO A 1 346 ? -19.513 -11.126 32.987 1.00 63.91 346 PRO A C 1
ATOM 2693 O O . PRO A 1 346 ? -19.337 -12.207 32.422 1.00 63.91 346 PRO A O 1
ATOM 2696 N N . LYS A 1 347 ? -18.524 -10.482 33.622 1.00 60.78 347 LYS A N 1
ATOM 2697 C CA . LYS A 1 347 ? -17.236 -11.137 33.866 1.00 60.78 347 LYS A CA 1
ATOM 2698 C C . LYS A 1 347 ? -17.527 -12.369 34.717 1.00 60.78 347 LYS A C 1
ATOM 2700 O O . LYS A 1 347 ? -18.036 -12.226 35.823 1.00 60.78 347 LYS A O 1
ATOM 2705 N N . ILE A 1 348 ? -17.219 -13.549 34.193 1.00 46.25 348 ILE A N 1
ATOM 2706 C CA . ILE A 1 348 ? -17.082 -14.735 35.028 1.00 46.25 348 ILE A CA 1
ATOM 2707 C C . ILE A 1 348 ? -15.831 -14.459 35.864 1.00 46.25 348 ILE A C 1
ATOM 2709 O O . ILE A 1 348 ? -14.722 -14.425 35.328 1.00 46.25 348 ILE A O 1
ATOM 2713 N N . GLU A 1 349 ? -16.026 -14.090 37.127 1.00 38.81 349 GLU A N 1
ATOM 2714 C CA . GLU A 1 349 ? -14.937 -13.995 38.094 1.00 38.81 349 GLU A CA 1
ATOM 2715 C C . GLU A 1 349 ? -14.457 -15.427 38.346 1.00 38.81 349 GLU A C 1
ATOM 2717 O O . GLU A 1 349 ? -15.215 -16.258 38.844 1.00 38.81 349 GLU A O 1
ATOM 2722 N N . HIS A 1 350 ? -13.247 -15.724 37.872 1.00 34.97 350 HIS A N 1
ATOM 2723 C CA . HIS A 1 350 ? -12.551 -16.984 38.111 1.00 34.97 350 HIS A CA 1
ATOM 2724 C C . HIS A 1 350 ? -11.595 -16.837 39.284 1.00 34.97 350 HIS A C 1
ATOM 2726 O O . HIS A 1 350 ? -10.912 -15.785 39.338 1.00 34.97 350 HIS A O 1
#